Protein AF-A0A550C2T1-F1 (afdb_monomer_lite)

Organism: NCBI:txid97359

pLDDT: mean 77.75, std 22.66, range [28.67, 98.25]

Sequence (201 aa):
MYPYAYYTQYAPAPRPSAEGSSSTSLSTNTQVSSQAFNPGYAIAGGTVYYVYEAPDKHADLEAELNVLEQFLWYWNANDPDISRPTRYPSETAAPPRDDRLITHILCHVSTDPRYASQPAHITIDVCTEQGWNANPQWSGASVHVYPKQGKPHMGFASYQIGRDYKREYRSNVFKASLAAARLRYFGKLANGRLVDCPRII

Foldseek 3Di:
DDDDDDDDDDDDDDDDDDDDPDDPPPPPPPPPPQDCLDAWEAEVLAIEAELHHQDPDQLQNLLQRQQVNVVLVCLQVQHWAPDVVIDTLCQFQRHDDFHYKYWHDGFAQDPPPVRNPPATWTWIFTAHPPQCPDVQRWGGWIKTWAAVNSGSNNHGDGMDTPGRHIDGDPDPSSVSSSVSNVVHHAFYCDPSHTDGDPPPD

Radius of gyration: 20.9 Å; chains: 1; bounding box: 72×44×36 Å

Structure (mmCIF, N/CA/C/O backbone):
data_AF-A0A550C2T1-F1
#
_entry.id   AF-A0A550C2T1-F1
#
loop_
_atom_site.group_PDB
_atom_site.id
_atom_site.type_symbol
_atom_site.label_atom_id
_atom_site.label_alt_id
_atom_site.label_comp_id
_atom_site.label_asym_id
_atom_site.label_entity_id
_atom_site.label_seq_id
_atom_site.pdbx_PDB_ins_code
_atom_site.Cartn_x
_atom_site.Cartn_y
_atom_site.Cartn_z
_atom_site.occupancy
_atom_site.B_iso_or_equiv
_atom_site.auth_seq_id
_atom_site.auth_comp_id
_atom_site.auth_asym_id
_atom_site.auth_atom_id
_atom_site.pdbx_PDB_model_num
ATOM 1 N N . MET A 1 1 ? 45.652 -21.385 -4.867 1.00 35.06 1 MET A N 1
ATOM 2 C CA . MET A 1 1 ? 46.746 -20.534 -4.356 1.00 35.06 1 MET A CA 1
ATOM 3 C C . MET A 1 1 ? 47.007 -19.489 -5.433 1.00 35.06 1 MET A C 1
ATOM 5 O O . MET A 1 1 ? 47.564 -19.839 -6.461 1.00 35.06 1 MET A O 1
ATOM 9 N N . TYR A 1 2 ? 46.472 -18.277 -5.277 1.00 29.45 2 TYR A N 1
ATOM 10 C CA . TYR A 1 2 ? 46.612 -17.183 -6.248 1.00 29.45 2 TYR A CA 1
ATOM 11 C C . TYR A 1 2 ? 47.158 -15.944 -5.524 1.00 29.45 2 TYR A C 1
ATOM 13 O O . TYR A 1 2 ? 46.783 -15.729 -4.369 1.00 29.45 2 TYR A O 1
ATOM 21 N N . PRO A 1 3 ? 48.082 -15.189 -6.143 1.00 38.53 3 PRO A N 1
ATOM 22 C CA . PRO A 1 3 ? 48.910 -14.222 -5.440 1.00 38.53 3 PRO A CA 1
ATOM 23 C C . PRO A 1 3 ? 48.198 -12.885 -5.217 1.00 38.53 3 PRO A C 1
ATOM 25 O O . PRO A 1 3 ? 47.469 -12.385 -6.072 1.00 38.53 3 PRO A O 1
ATOM 28 N N . TYR A 1 4 ? 48.473 -12.309 -4.049 1.00 29.08 4 TYR A N 1
ATOM 29 C CA . TYR A 1 4 ? 48.196 -10.925 -3.683 1.00 29.08 4 TYR A CA 1
ATOM 30 C C . TYR A 1 4 ? 49.080 -9.968 -4.491 1.00 29.08 4 TYR A C 1
ATOM 32 O O . TYR A 1 4 ? 50.289 -10.178 -4.586 1.00 29.08 4 TYR A O 1
ATOM 40 N N . ALA A 1 5 ? 48.498 -8.871 -4.977 1.00 32.44 5 ALA A N 1
ATOM 41 C CA . ALA A 1 5 ? 49.234 -7.683 -5.389 1.00 32.44 5 ALA A CA 1
ATOM 42 C C . ALA A 1 5 ? 48.801 -6.498 -4.515 1.00 32.44 5 ALA A C 1
ATOM 44 O O . ALA A 1 5 ? 47.630 -6.124 -4.468 1.00 32.44 5 ALA A O 1
ATOM 45 N N . TYR A 1 6 ? 49.782 -5.961 -3.794 1.00 28.67 6 TYR A N 1
ATOM 46 C CA . TYR A 1 6 ? 49.743 -4.724 -3.024 1.00 28.67 6 TYR A CA 1
ATOM 47 C C . TYR A 1 6 ? 49.750 -3.505 -3.954 1.00 28.67 6 TYR A C 1
ATOM 49 O O . TYR A 1 6 ? 50.500 -3.496 -4.925 1.00 28.67 6 TYR A O 1
ATOM 57 N N . TYR A 1 7 ? 49.042 -2.440 -3.570 1.00 29.97 7 TYR A N 1
ATOM 58 C CA . TYR A 1 7 ? 49.503 -1.069 -3.799 1.00 29.97 7 TYR A CA 1
ATOM 59 C C . TYR A 1 7 ? 49.263 -0.201 -2.552 1.00 29.97 7 TYR A C 1
ATOM 61 O O . TYR A 1 7 ? 48.250 -0.294 -1.863 1.00 29.97 7 TYR A O 1
ATOM 69 N N . THR A 1 8 ? 50.303 0.575 -2.276 1.00 32.41 8 THR A N 1
ATOM 70 C CA . THR A 1 8 ? 50.668 1.470 -1.167 1.00 32.41 8 THR A CA 1
ATOM 71 C C . THR A 1 8 ? 49.670 2.602 -0.891 1.00 32.41 8 THR A C 1
ATOM 73 O O . THR A 1 8 ? 49.153 3.218 -1.814 1.00 32.41 8 THR A O 1
ATOM 76 N N . GLN A 1 9 ? 49.280 2.816 0.373 1.00 30.64 9 GLN A N 1
ATOM 77 C CA . GLN A 1 9 ? 49.821 3.820 1.317 1.00 30.64 9 GLN A CA 1
ATOM 78 C C . GLN A 1 9 ? 49.870 5.264 0.783 1.00 30.64 9 GLN A C 1
ATOM 80 O O . GLN A 1 9 ? 50.840 5.669 0.152 1.00 30.64 9 GLN A O 1
ATOM 85 N N . TYR A 1 10 ? 48.865 6.061 1.164 1.00 30.09 10 TYR A N 1
ATOM 86 C CA . TYR A 1 10 ? 48.987 7.513 1.309 1.00 30.09 10 TYR A CA 1
ATOM 87 C C . TYR A 1 10 ? 48.852 7.875 2.794 1.00 30.09 10 TYR A C 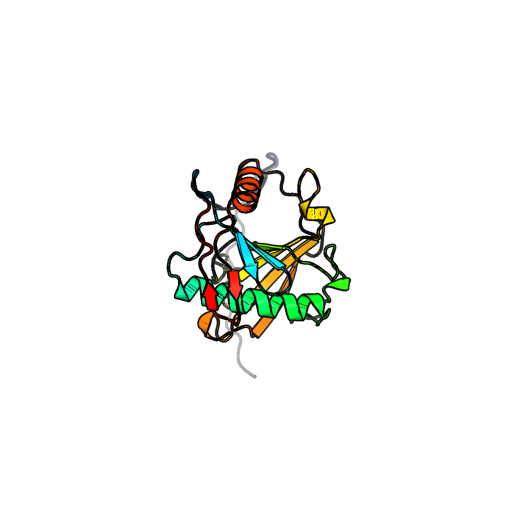1
ATOM 89 O O . TYR A 1 10 ? 47.937 7.419 3.480 1.00 30.09 10 TYR A O 1
ATOM 97 N N . ALA A 1 11 ? 49.822 8.648 3.281 1.00 35.47 11 ALA A N 1
ATOM 98 C CA . ALA A 1 11 ? 49.942 9.129 4.653 1.00 35.47 11 ALA A CA 1
ATOM 99 C C . ALA A 1 11 ? 48.823 10.132 5.030 1.00 35.47 11 ALA A C 1
ATOM 101 O O . ALA A 1 11 ? 48.280 10.800 4.147 1.00 35.47 11 ALA A O 1
ATOM 102 N N . PRO A 1 12 ? 48.482 10.267 6.328 1.00 33.75 12 PRO A N 1
ATOM 103 C CA . PRO A 1 12 ? 47.375 11.104 6.783 1.00 33.75 12 PRO A CA 1
ATOM 104 C C . PRO A 1 12 ? 47.751 12.593 6.855 1.00 33.75 12 PRO A C 1
ATOM 106 O O . PRO A 1 12 ? 48.787 12.963 7.404 1.00 33.75 12 PRO A O 1
ATOM 109 N N . ALA A 1 13 ? 46.865 13.450 6.347 1.00 36.97 13 ALA A N 1
ATOM 110 C CA . ALA A 1 13 ? 46.892 14.899 6.555 1.00 36.97 13 ALA A CA 1
ATOM 111 C C . ALA A 1 13 ? 46.260 15.272 7.925 1.00 36.97 13 ALA A C 1
ATOM 113 O O . ALA A 1 13 ? 45.499 14.477 8.485 1.00 36.97 13 ALA A O 1
ATOM 114 N N . PRO A 1 14 ? 46.595 16.441 8.507 1.00 37.25 14 PRO A N 1
ATOM 115 C CA . PRO A 1 14 ? 46.464 16.706 9.941 1.00 37.25 14 PRO A CA 1
ATOM 116 C C . PRO A 1 14 ? 45.026 16.992 10.403 1.00 37.25 14 PRO A C 1
ATOM 118 O O . PRO A 1 14 ? 44.209 17.543 9.668 1.00 37.25 14 PRO A O 1
ATOM 121 N N . ARG A 1 15 ? 44.750 16.652 11.672 1.00 36.03 15 ARG A N 1
ATOM 122 C CA . ARG A 1 15 ? 43.512 16.983 12.399 1.00 36.03 15 ARG A CA 1
ATOM 123 C C . ARG A 1 15 ? 43.313 18.501 12.509 1.00 36.03 15 A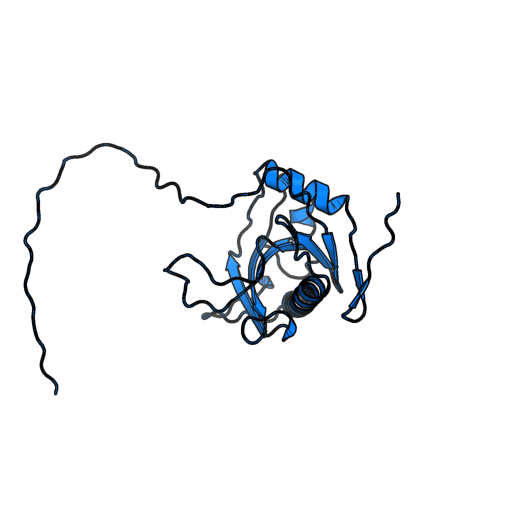RG A C 1
ATOM 125 O O . ARG A 1 15 ? 44.198 19.165 13.049 1.00 36.03 15 ARG A O 1
ATOM 132 N N . PRO A 1 16 ? 42.121 19.022 12.185 1.00 33.56 16 PRO A N 1
ATOM 133 C CA . PRO A 1 16 ? 41.602 20.229 12.799 1.00 33.56 16 PRO A CA 1
ATOM 134 C C . PRO A 1 16 ? 40.840 19.897 14.091 1.00 33.56 16 PRO A C 1
ATOM 136 O O . PRO A 1 16 ? 40.135 18.891 14.198 1.00 33.56 16 PRO A O 1
ATOM 139 N N . SER A 1 17 ? 41.039 20.763 15.076 1.00 35.50 17 SER A N 1
ATOM 140 C CA . SER A 1 17 ? 40.398 20.799 16.387 1.00 35.50 17 SER A CA 1
ATOM 141 C C . SER A 1 17 ? 38.892 21.081 16.304 1.00 35.50 17 SER A C 1
ATOM 143 O O . SER A 1 17 ? 38.380 21.527 15.282 1.00 35.50 17 SER A O 1
ATOM 145 N N . ALA A 1 18 ? 38.214 20.792 17.413 1.00 40.88 18 ALA A N 1
ATOM 146 C CA . ALA A 1 18 ? 36.776 20.849 17.634 1.00 40.88 18 ALA A CA 1
ATOM 147 C C . ALA A 1 18 ? 36.083 22.172 17.263 1.00 40.88 18 ALA A C 1
ATOM 149 O O . ALA A 1 18 ? 36.652 23.243 17.437 1.00 40.88 18 ALA A O 1
ATOM 150 N N . GLU A 1 19 ? 34.816 22.024 16.860 1.00 34.16 19 GLU A N 1
ATOM 151 C CA . GLU A 1 19 ? 33.616 22.805 17.218 1.00 34.16 19 GLU A CA 1
ATOM 152 C C . GLU A 1 19 ? 32.712 23.021 15.998 1.00 34.16 19 GLU A C 1
ATOM 154 O O . GLU A 1 19 ? 33.134 23.504 14.952 1.00 34.16 19 GLU A O 1
ATOM 159 N N . GLY A 1 20 ? 31.444 22.632 16.140 1.00 30.14 20 GLY A N 1
ATOM 160 C CA . GLY A 1 20 ? 30.413 22.848 15.129 1.00 30.14 20 GLY A CA 1
ATOM 161 C C . GLY A 1 20 ? 29.540 21.619 14.926 1.00 30.14 20 GLY A C 1
ATOM 162 O O . GLY A 1 20 ? 29.805 20.791 14.059 1.00 30.14 20 GLY A O 1
ATOM 163 N N . SER A 1 21 ? 28.479 21.514 15.724 1.00 43.56 21 SER A N 1
ATOM 164 C CA . SER A 1 21 ? 27.351 20.613 15.496 1.00 43.56 21 SER A CA 1
ATOM 165 C C . SER A 1 21 ? 26.815 20.780 14.068 1.00 43.56 21 SER A C 1
ATOM 167 O O . SER A 1 21 ? 26.044 21.700 13.799 1.00 43.56 21 SER A O 1
ATOM 169 N N . SER A 1 22 ? 27.203 19.896 13.146 1.00 32.22 22 SER A N 1
ATOM 170 C CA . SER A 1 22 ? 26.577 19.805 11.829 1.00 32.22 22 SER A CA 1
ATOM 171 C C . SER A 1 22 ? 25.454 18.774 11.896 1.00 32.22 22 SER A C 1
ATOM 173 O O . SER A 1 22 ? 25.646 17.559 11.902 1.00 32.22 22 SER A O 1
ATOM 175 N N . SER A 1 23 ? 24.233 19.288 12.004 1.00 32.75 23 SER A N 1
ATOM 176 C CA . SER A 1 23 ? 23.035 18.517 11.714 1.00 32.75 23 SER A CA 1
ATOM 177 C C . SER A 1 23 ? 23.124 18.068 10.258 1.00 32.75 23 SER A C 1
ATOM 179 O O . SER A 1 23 ? 23.025 18.863 9.327 1.00 32.75 23 SER A O 1
ATOM 181 N N . THR A 1 24 ? 23.372 16.777 10.052 1.00 28.91 24 THR A N 1
ATOM 182 C CA . THR A 1 24 ? 23.298 16.155 8.733 1.00 28.91 24 THR A CA 1
ATOM 183 C C . THR A 1 24 ? 21.819 16.081 8.367 1.00 28.91 24 THR A C 1
ATOM 185 O O . THR A 1 24 ? 21.120 15.114 8.670 1.00 28.91 24 THR A O 1
ATOM 188 N N . SER A 1 25 ? 21.301 17.160 7.787 1.00 29.78 25 SER A N 1
ATOM 189 C CA . SER A 1 25 ? 19.997 17.171 7.147 1.00 29.78 25 SER A CA 1
ATOM 190 C C . SER A 1 25 ? 20.058 16.204 5.968 1.00 29.78 25 SER A C 1
ATOM 192 O O . SER A 1 25 ? 20.635 16.492 4.922 1.00 29.78 25 SER A O 1
ATOM 194 N N . LEU A 1 26 ? 19.474 15.016 6.151 1.00 33.31 26 LEU A N 1
ATOM 195 C CA . LEU A 1 26 ? 19.067 14.171 5.036 1.00 33.31 26 LEU A CA 1
ATOM 196 C C . LEU A 1 26 ? 18.161 15.022 4.144 1.00 33.31 26 LEU A C 1
ATOM 198 O O . LEU A 1 26 ? 17.020 15.320 4.508 1.00 33.31 26 LEU A O 1
ATOM 202 N N . SER A 1 27 ? 18.690 15.426 2.992 1.00 29.94 27 SER A N 1
ATOM 203 C CA . SER A 1 27 ? 17.938 16.037 1.909 1.00 29.94 27 SER A CA 1
ATOM 204 C C . SER A 1 27 ? 16.939 15.010 1.381 1.00 29.94 27 SER A C 1
ATOM 206 O O . SER A 1 27 ? 17.183 14.246 0.451 1.00 29.94 27 SER A O 1
ATOM 208 N N . THR A 1 28 ? 15.774 14.974 2.020 1.00 36.78 28 THR A N 1
ATOM 209 C CA . THR A 1 28 ? 14.567 14.409 1.432 1.00 36.78 28 THR A CA 1
ATOM 210 C C . THR A 1 28 ? 14.204 15.324 0.277 1.00 36.78 28 THR A C 1
ATOM 212 O O . THR A 1 28 ? 13.548 16.347 0.446 1.00 36.78 28 THR A O 1
ATOM 215 N N . ASN A 1 29 ? 14.695 14.983 -0.913 1.00 35.50 29 ASN A N 1
ATOM 216 C CA . ASN A 1 29 ? 14.301 15.624 -2.159 1.00 35.50 29 ASN A CA 1
ATOM 217 C C . ASN A 1 29 ? 12.883 15.152 -2.524 1.00 35.50 29 ASN A C 1
ATOM 219 O O . ASN A 1 29 ? 12.641 14.540 -3.556 1.00 35.50 29 ASN A O 1
ATOM 223 N N . THR A 1 30 ? 11.933 15.390 -1.622 1.00 44.53 30 THR A N 1
ATOM 224 C CA . THR A 1 30 ? 10.515 15.350 -1.928 1.00 44.53 30 THR A CA 1
ATOM 225 C C . THR A 1 30 ? 10.187 16.741 -2.450 1.00 44.53 30 THR A C 1
ATOM 227 O O . THR A 1 30 ? 9.746 17.613 -1.702 1.00 44.53 30 THR A O 1
ATOM 230 N N . GLN A 1 31 ? 10.448 16.979 -3.738 1.00 35.16 31 GLN A N 1
ATOM 231 C CA . GLN A 1 31 ? 9.749 18.047 -4.446 1.00 35.16 31 GLN A CA 1
ATOM 232 C C . GLN A 1 31 ? 8.269 17.651 -4.498 1.00 35.16 31 GLN A C 1
ATOM 234 O O . GLN A 1 31 ? 7.792 17.0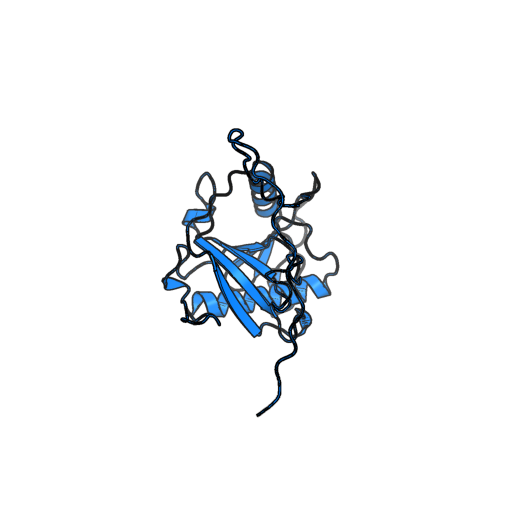95 -5.480 1.00 35.16 31 GLN A O 1
ATOM 239 N N . VAL A 1 32 ? 7.542 17.891 -3.405 1.00 44.25 32 VAL A N 1
ATOM 240 C CA . VAL A 1 32 ? 6.088 17.979 -3.471 1.00 44.25 32 VAL A CA 1
ATOM 241 C C . VAL A 1 32 ? 5.819 19.300 -4.176 1.00 44.25 32 VAL A C 1
ATOM 243 O O . VAL A 1 32 ? 5.953 20.366 -3.571 1.00 44.25 32 VAL A O 1
ATOM 246 N N . SER A 1 33 ? 5.551 19.239 -5.481 1.00 40.06 33 SER A N 1
ATOM 247 C CA . SER A 1 33 ? 5.074 20.398 -6.228 1.00 40.06 33 SER A CA 1
ATOM 248 C C . SER A 1 33 ? 3.845 20.945 -5.495 1.00 40.06 33 SER A C 1
ATOM 250 O O . SER A 1 33 ? 2.990 20.204 -5.004 1.00 40.06 33 SER A O 1
ATOM 252 N N . SER A 1 34 ? 3.792 22.260 -5.330 1.00 39.38 34 SER A N 1
ATOM 253 C CA . SER A 1 34 ? 2.897 22.971 -4.417 1.00 39.38 34 SER A CA 1
ATOM 254 C C . SER A 1 34 ? 1.404 22.936 -4.792 1.00 39.38 34 SER A C 1
ATOM 256 O O . SER A 1 34 ? 0.655 23.787 -4.320 1.00 39.38 34 SER A O 1
ATOM 258 N N . GLN A 1 35 ? 0.939 21.977 -5.604 1.00 41.50 35 GLN A N 1
ATOM 259 C CA . GLN A 1 35 ? -0.445 21.921 -6.095 1.00 41.50 35 GLN A CA 1
ATOM 260 C C . GLN A 1 35 ? -0.983 20.528 -6.486 1.00 41.50 35 GLN A C 1
ATOM 262 O O . GLN A 1 35 ? -2.076 20.448 -7.049 1.00 41.50 35 GLN A O 1
ATOM 267 N N . ALA A 1 36 ? -0.301 19.423 -6.173 1.00 44.81 36 ALA A N 1
ATOM 268 C CA . ALA A 1 36 ? -0.810 18.093 -6.521 1.00 44.81 36 ALA A CA 1
ATOM 269 C C . ALA A 1 36 ? -1.884 17.618 -5.511 1.00 44.81 36 ALA A C 1
ATOM 271 O O . ALA A 1 36 ? -1.607 16.963 -4.505 1.00 44.81 36 ALA A O 1
ATOM 272 N N . PHE A 1 37 ? -3.137 18.018 -5.744 1.00 53.78 37 PHE A N 1
ATOM 273 C CA . PHE A 1 37 ? -4.318 17.531 -5.022 1.00 53.78 37 PHE A CA 1
ATOM 274 C C . PHE A 1 37 ? -4.714 16.146 -5.542 1.00 53.78 37 PHE A C 1
ATOM 276 O O . PHE A 1 37 ? -5.557 16.027 -6.438 1.00 53.78 37 PHE A O 1
ATOM 283 N N . ASN A 1 38 ? -4.089 15.110 -4.997 1.00 60.94 38 ASN A N 1
ATOM 284 C CA . ASN A 1 38 ? -4.114 13.786 -5.602 1.00 60.94 38 ASN A CA 1
ATOM 285 C C . ASN A 1 38 ? -5.331 12.933 -5.184 1.00 60.94 38 ASN A C 1
ATOM 287 O O . ASN A 1 38 ? -5.863 13.102 -4.083 1.00 60.94 38 ASN A O 1
ATOM 291 N N . PRO A 1 39 ? -5.821 12.073 -6.093 1.00 71.75 39 PRO A N 1
ATOM 292 C CA . PRO A 1 39 ? -7.031 11.265 -5.922 1.00 71.75 39 PRO A CA 1
ATOM 293 C C . PRO A 1 39 ? -6.898 10.143 -4.878 1.00 71.75 39 PRO A C 1
ATOM 295 O O . PRO A 1 39 ? -5.799 9.671 -4.580 1.00 71.75 39 PRO A O 1
ATOM 298 N N . GLY A 1 40 ? -8.042 9.676 -4.366 1.00 78.94 40 GLY A N 1
ATOM 299 C CA . GLY A 1 40 ? -8.168 8.371 -3.712 1.00 78.94 40 GLY A CA 1
ATOM 300 C C . GLY A 1 40 ? -8.975 7.398 -4.579 1.00 78.94 40 GLY A C 1
ATOM 301 O O . GLY A 1 40 ? -9.958 7.823 -5.1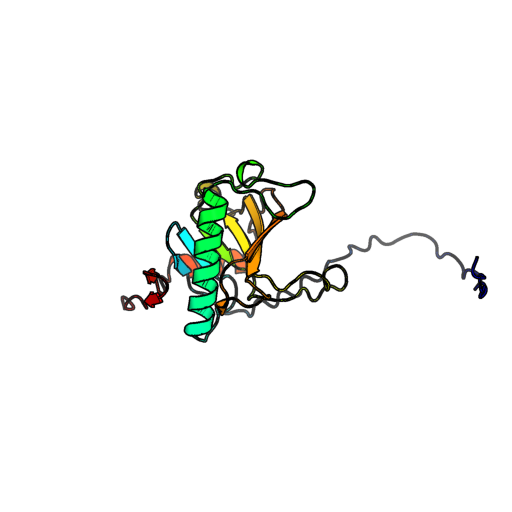85 1.00 78.94 40 GLY A O 1
ATOM 302 N N . TYR A 1 41 ? -8.581 6.119 -4.604 1.00 85.62 41 TYR A N 1
ATOM 303 C CA . TYR A 1 41 ? -9.213 5.048 -5.391 1.00 85.62 41 TYR A CA 1
ATOM 304 C C . TYR A 1 41 ? -9.672 3.894 -4.501 1.00 85.62 41 TYR A C 1
ATOM 306 O O . TYR A 1 41 ? -8.915 3.411 -3.654 1.00 85.62 41 TYR A O 1
ATOM 314 N N . ALA A 1 42 ? -10.893 3.407 -4.720 1.00 87.44 42 ALA A N 1
ATOM 315 C CA . ALA A 1 42 ? -11.388 2.213 -4.038 1.00 87.44 42 ALA A CA 1
ATOM 316 C C . ALA A 1 42 ? -10.859 0.934 -4.711 1.00 87.44 42 ALA A C 1
ATOM 318 O O . ALA A 1 42 ? -10.947 0.797 -5.931 1.00 87.44 42 ALA A O 1
ATOM 319 N N . ILE A 1 43 ? -10.378 -0.015 -3.910 1.00 90.00 43 ILE A N 1
ATOM 320 C CA . ILE A 1 43 ? -9.966 -1.370 -4.315 1.00 90.00 43 ILE A CA 1
ATOM 321 C C . ILE A 1 43 ? -10.734 -2.403 -3.480 1.00 90.00 43 ILE A C 1
ATOM 323 O O . ILE A 1 43 ? -11.375 -2.057 -2.482 1.00 90.00 43 ILE A O 1
ATOM 327 N N . ALA A 1 44 ? -10.704 -3.683 -3.847 1.00 87.56 44 ALA A N 1
ATOM 328 C CA . ALA A 1 44 ? -11.263 -4.713 -2.981 1.00 87.56 44 ALA A CA 1
ATOM 329 C C . ALA A 1 44 ? -10.519 -4.737 -1.633 1.00 87.56 44 ALA A C 1
ATOM 331 O O . ALA A 1 44 ? -9.298 -4.841 -1.568 1.00 87.56 44 ALA A O 1
ATOM 332 N N . GLY A 1 45 ? -11.276 -4.625 -0.540 1.00 84.94 45 GLY A N 1
ATOM 333 C CA . GLY A 1 45 ? -10.736 -4.654 0.820 1.00 84.94 45 GLY A CA 1
ATOM 334 C C . GLY A 1 45 ? -10.167 -3.330 1.338 1.00 84.94 45 GLY A C 1
ATOM 335 O O . GLY A 1 45 ? -9.806 -3.288 2.510 1.00 84.94 45 GLY A O 1
ATOM 336 N N . GLY A 1 46 ? -10.120 -2.254 0.539 1.00 89.50 46 GLY A N 1
ATOM 337 C CA . GLY A 1 46 ? -9.591 -0.977 1.023 1.00 89.50 46 GLY A CA 1
ATOM 338 C C . GLY A 1 46 ? -9.634 0.198 0.047 1.00 89.50 46 GLY A C 1
ATOM 339 O O . GLY A 1 46 ? -10.348 0.207 -0.952 1.00 89.50 46 GLY A O 1
ATOM 340 N N . THR A 1 47 ? -8.869 1.234 0.374 1.00 90.38 47 THR A N 1
ATOM 341 C CA . THR A 1 47 ? -8.725 2.476 -0.391 1.00 90.38 47 THR A CA 1
ATOM 342 C C . THR A 1 47 ? -7.251 2.854 -0.502 1.00 90.38 47 THR A C 1
ATOM 344 O O . THR A 1 47 ? -6.512 2.810 0.485 1.00 90.38 47 THR A O 1
ATOM 347 N N . VAL A 1 48 ? -6.836 3.258 -1.701 1.00 90.88 48 VAL A N 1
ATOM 348 C CA . VAL A 1 48 ? -5.491 3.752 -2.007 1.00 90.88 48 VAL A CA 1
ATOM 349 C C . VAL A 1 48 ? -5.525 5.272 -2.109 1.00 90.88 48 VAL A C 1
ATOM 351 O O . VAL A 1 48 ? -6.318 5.827 -2.867 1.00 90.88 48 VAL A O 1
ATOM 354 N N . TYR A 1 49 ? -4.653 5.945 -1.366 1.00 88.81 49 TYR A N 1
ATOM 355 C CA . TYR A 1 49 ? -4.509 7.395 -1.351 1.00 88.81 49 TYR A CA 1
ATOM 356 C C . TYR A 1 49 ? -3.163 7.793 -1.938 1.00 88.81 49 TYR A C 1
ATOM 358 O O . TYR A 1 49 ? -2.109 7.403 -1.432 1.00 88.81 49 TYR A O 1
ATOM 366 N N . TYR A 1 50 ? -3.201 8.636 -2.960 1.00 86.00 50 TYR A N 1
ATOM 367 C CA . TYR A 1 50 ? -2.004 9.184 -3.570 1.00 86.00 50 TYR A CA 1
ATOM 368 C C . TYR A 1 50 ? -1.642 10.492 -2.869 1.00 86.00 50 TYR A C 1
ATOM 370 O O . TYR A 1 50 ? -2.462 11.397 -2.760 1.00 86.00 50 TYR A O 1
ATOM 378 N N . VAL A 1 51 ? -0.415 10.605 -2.360 1.00 81.06 51 VAL A N 1
ATOM 379 C CA . VAL A 1 51 ? 0.132 11.882 -1.847 1.00 81.06 51 VAL A CA 1
ATOM 380 C C . VAL A 1 51 ? 1.142 12.509 -2.816 1.00 81.06 51 VAL A C 1
ATOM 382 O O . VAL A 1 51 ? 1.742 13.535 -2.506 1.00 81.06 51 VAL A O 1
ATOM 385 N N . TYR A 1 52 ? 1.254 11.930 -4.014 1.00 75.12 52 TYR A N 1
ATOM 386 C CA . TYR A 1 52 ? 1.986 12.397 -5.196 1.00 75.12 52 TYR A CA 1
ATOM 387 C C . TYR A 1 52 ? 1.087 12.263 -6.442 1.00 75.12 52 TYR A C 1
ATOM 389 O O . TYR A 1 52 ? 0.033 11.632 -6.356 1.00 75.12 52 TYR A O 1
ATOM 397 N N . GLU A 1 53 ? 1.473 12.862 -7.572 1.00 73.94 53 GLU A N 1
ATOM 398 C CA . GLU A 1 53 ? 0.712 12.775 -8.832 1.00 73.94 53 GLU A CA 1
ATOM 399 C C . GLU A 1 53 ? 0.539 11.313 -9.273 1.00 73.94 53 GLU A C 1
ATOM 401 O O . GLU A 1 53 ? 1.500 10.656 -9.670 1.00 73.94 53 GLU A O 1
ATOM 406 N N . ALA A 1 54 ? -0.687 10.794 -9.158 1.00 75.56 54 ALA A N 1
ATOM 407 C CA . ALA A 1 54 ? -1.027 9.428 -9.555 1.00 75.56 54 ALA A CA 1
ATOM 408 C C . ALA A 1 54 ? -0.713 9.187 -11.049 1.00 75.56 54 ALA A C 1
ATOM 410 O O . ALA A 1 54 ? -0.699 10.150 -11.815 1.00 75.56 54 ALA A O 1
ATOM 411 N N . PRO A 1 55 ? -0.500 7.930 -11.494 1.00 79.38 55 PRO A N 1
ATOM 412 C CA . PRO A 1 55 ? -0.257 7.654 -12.908 1.00 79.38 55 PRO A CA 1
ATOM 413 C C . PRO A 1 55 ? -1.351 8.250 -13.815 1.00 79.38 55 PRO A C 1
ATOM 415 O O . PRO A 1 55 ? -2.520 7.884 -13.705 1.00 79.38 55 PRO A O 1
ATOM 418 N N . ASP A 1 56 ? -0.966 9.128 -14.746 1.00 77.38 56 ASP A N 1
ATOM 419 C CA . ASP A 1 56 ? -1.909 9.804 -15.657 1.00 77.38 56 ASP A CA 1
ATOM 420 C C . ASP A 1 56 ? -2.550 8.849 -16.673 1.00 77.38 56 ASP A C 1
ATOM 422 O O . ASP A 1 56 ? -3.657 9.068 -17.170 1.00 77.38 56 ASP A O 1
ATOM 426 N N . LYS A 1 57 ? -1.832 7.781 -17.035 1.00 84.00 57 LYS A N 1
ATOM 427 C CA . LYS A 1 57 ? -2.324 6.781 -17.981 1.00 84.00 57 LYS A CA 1
ATOM 428 C C . LYS A 1 57 ? -3.209 5.786 -17.246 1.00 84.00 57 LYS A C 1
ATOM 430 O O . LYS A 1 57 ? -2.727 5.021 -16.416 1.00 84.00 57 LYS A O 1
ATOM 435 N N . HIS A 1 58 ? -4.475 5.717 -17.652 1.00 84.50 58 HIS A N 1
ATOM 436 C CA . HIS A 1 58 ? -5.480 4.809 -17.087 1.00 84.50 58 HIS A CA 1
ATOM 437 C C . HIS A 1 58 ? -4.991 3.355 -16.955 1.00 84.50 58 HIS A C 1
ATOM 439 O O . HIS A 1 58 ? -5.214 2.720 -15.931 1.00 84.50 58 HIS A O 1
ATOM 445 N N . ALA A 1 59 ? -4.278 2.833 -17.960 1.00 86.88 59 ALA A N 1
ATOM 446 C CA . ALA A 1 59 ? -3.738 1.471 -17.927 1.00 86.88 59 ALA A CA 1
ATOM 447 C C . ALA A 1 59 ? -2.628 1.276 -16.876 1.00 86.88 59 ALA A C 1
ATOM 449 O O . ALA A 1 59 ? -2.560 0.220 -16.251 1.00 86.88 59 ALA A O 1
ATOM 450 N N . ASP A 1 60 ? -1.775 2.282 -16.666 1.00 88.81 60 ASP A N 1
ATOM 451 C CA . ASP A 1 60 ? -0.696 2.211 -15.675 1.00 88.81 60 ASP A CA 1
ATOM 452 C C . ASP A 1 60 ? -1.271 2.288 -14.254 1.00 88.81 60 ASP A C 1
ATOM 454 O O . ASP A 1 60 ? -0.866 1.525 -13.377 1.00 88.81 60 ASP A O 1
ATOM 458 N N . LEU A 1 61 ? -2.276 3.146 -14.052 1.00 89.31 61 LEU A N 1
ATOM 459 C CA . LEU A 1 61 ? -3.019 3.251 -12.799 1.00 89.31 61 LEU A CA 1
ATOM 460 C C . LEU A 1 61 ? -3.797 1.969 -12.476 1.00 89.31 61 LEU A C 1
ATOM 462 O O . LEU A 1 61 ? -3.694 1.457 -11.366 1.00 89.31 61 LEU A O 1
ATOM 466 N N . GLU A 1 62 ? -4.538 1.413 -13.436 1.00 91.50 62 GLU A N 1
ATOM 467 C CA . GLU A 1 62 ? -5.248 0.138 -13.265 1.00 91.50 62 GLU A CA 1
ATOM 468 C C . GLU A 1 62 ? -4.283 -0.991 -12.878 1.00 91.50 62 GLU A C 1
ATOM 470 O O . GLU A 1 62 ? -4.563 -1.776 -11.969 1.00 91.50 62 GLU A O 1
ATOM 475 N N . ALA A 1 63 ? -3.124 -1.064 -13.534 1.00 93.44 63 ALA A N 1
ATOM 476 C CA . ALA A 1 63 ? -2.101 -2.050 -13.220 1.00 93.44 63 ALA A CA 1
ATOM 477 C C . ALA A 1 63 ? -1.536 -1.876 -11.799 1.00 93.44 63 ALA A C 1
ATOM 479 O O . ALA A 1 63 ? -1.365 -2.861 -11.082 1.00 93.44 63 ALA A O 1
ATOM 480 N N . GLU A 1 64 ? -1.272 -0.640 -11.371 1.00 94.00 64 GLU A N 1
ATOM 481 C CA . GLU A 1 64 ? -0.808 -0.349 -10.013 1.00 94.00 64 GLU A CA 1
ATOM 482 C C . GLU A 1 64 ? -1.861 -0.709 -8.955 1.00 94.00 64 GLU A C 1
ATOM 484 O O . GLU A 1 64 ? -1.551 -1.413 -7.991 1.00 94.00 64 GLU A O 1
ATOM 489 N N . LEU A 1 65 ? -3.121 -0.317 -9.160 1.00 94.12 65 LEU A N 1
ATOM 490 C CA . LEU A 1 65 ? -4.218 -0.632 -8.244 1.00 94.12 65 LEU A CA 1
ATOM 491 C C . LEU A 1 65 ? -4.438 -2.146 -8.113 1.00 94.12 65 LEU A C 1
ATOM 493 O O . LEU A 1 65 ? -4.649 -2.628 -7.003 1.00 94.12 65 LEU A O 1
ATOM 497 N N . ASN A 1 66 ? -4.313 -2.913 -9.201 1.00 95.56 66 ASN A N 1
ATOM 498 C CA . ASN A 1 66 ? -4.374 -4.381 -9.165 1.00 95.56 66 ASN A CA 1
ATOM 499 C C . ASN A 1 66 ? -3.243 -5.011 -8.327 1.00 95.56 66 ASN A C 1
ATOM 501 O O . ASN A 1 66 ? -3.443 -6.047 -7.687 1.00 95.56 66 ASN A O 1
ATOM 505 N N . VAL A 1 67 ? -2.044 -4.417 -8.334 1.00 97.12 67 VAL A N 1
ATOM 506 C CA . VAL A 1 67 ? -0.924 -4.859 -7.484 1.00 97.12 67 VAL A CA 1
ATOM 507 C C . VAL A 1 67 ? -1.211 -4.552 -6.017 1.00 97.12 67 VAL A C 1
ATOM 509 O O . VAL A 1 67 ? -0.979 -5.406 -5.163 1.00 97.12 67 VAL A O 1
ATOM 512 N N . LEU A 1 68 ? -1.731 -3.358 -5.724 1.00 96.81 68 LEU A N 1
ATOM 513 C CA . LEU A 1 68 ? -2.050 -2.923 -4.363 1.00 96.81 68 LEU A CA 1
ATOM 514 C C . LEU A 1 68 ? -3.244 -3.682 -3.765 1.00 96.81 68 LEU A C 1
ATOM 516 O O . LEU A 1 68 ? -3.218 -4.004 -2.580 1.00 96.81 68 LEU A O 1
ATOM 520 N N . GLU A 1 69 ? -4.245 -4.032 -4.576 1.00 96.19 69 GLU A N 1
ATOM 521 C CA . GLU A 1 69 ? -5.357 -4.906 -4.184 1.00 96.19 69 GLU A CA 1
ATOM 522 C C . GLU A 1 69 ? -4.860 -6.295 -3.768 1.00 96.19 69 GLU A C 1
ATOM 524 O O . GLU A 1 69 ? -5.194 -6.782 -2.687 1.00 96.19 69 GLU A O 1
ATOM 529 N N . GLN A 1 70 ? -3.998 -6.911 -4.583 1.00 97.38 70 GLN A N 1
ATOM 530 C CA . GLN A 1 70 ? -3.388 -8.196 -4.240 1.00 97.38 70 GLN A CA 1
ATOM 531 C C . GLN A 1 70 ? -2.517 -8.088 -2.989 1.00 97.38 70 GLN A C 1
ATOM 533 O O . GLN A 1 70 ? -2.653 -8.912 -2.090 1.00 97.38 70 GLN A O 1
ATOM 538 N N . PHE A 1 71 ? -1.669 -7.061 -2.888 1.00 98.00 71 PHE A N 1
ATOM 539 C CA . PHE A 1 71 ? -0.889 -6.812 -1.676 1.00 98.00 71 PHE A CA 1
ATOM 540 C C . PHE A 1 71 ? -1.782 -6.759 -0.430 1.00 98.00 71 PHE A C 1
ATOM 542 O O . PHE A 1 71 ? -1.467 -7.411 0.562 1.00 98.00 71 PHE A O 1
ATOM 549 N N . LEU A 1 72 ? -2.901 -6.031 -0.480 1.00 97.00 72 LEU A N 1
ATOM 550 C CA . LEU A 1 72 ? -3.794 -5.884 0.665 1.00 97.00 72 LEU A CA 1
ATOM 551 C C . LEU A 1 72 ? -4.436 -7.216 1.074 1.00 97.00 72 LEU A C 1
ATOM 553 O O . LEU A 1 72 ? -4.639 -7.455 2.263 1.00 97.00 72 LEU A O 1
ATOM 557 N N . TRP A 1 73 ? -4.712 -8.102 0.112 1.00 96.81 73 TRP A N 1
ATOM 558 C CA . TRP A 1 73 ? -5.157 -9.467 0.392 1.00 96.81 73 TRP A CA 1
ATOM 559 C C . TRP A 1 73 ? -4.103 -10.260 1.179 1.00 96.81 73 TRP A C 1
ATOM 561 O O . TRP A 1 73 ? -4.433 -10.816 2.226 1.00 96.81 73 TRP A O 1
ATOM 571 N N . TYR A 1 74 ? -2.839 -10.239 0.739 1.00 97.94 74 TYR A N 1
ATOM 572 C CA . TYR A 1 74 ? -1.719 -10.888 1.438 1.00 97.94 74 TYR A CA 1
ATOM 573 C C . TYR A 1 74 ? -1.464 -10.280 2.827 1.00 97.94 74 TYR A C 1
ATOM 575 O O . TYR A 1 74 ? -1.339 -11.007 3.812 1.00 97.94 74 TYR A O 1
ATOM 583 N N . TRP A 1 75 ? -1.454 -8.946 2.929 1.00 98.06 75 TRP A N 1
ATOM 584 C CA . TRP A 1 75 ? -1.309 -8.235 4.201 1.00 98.06 75 TRP A CA 1
ATOM 585 C C . TRP A 1 75 ? -2.389 -8.665 5.191 1.00 98.06 75 TRP A C 1
ATOM 587 O O . TRP A 1 75 ? -2.087 -9.083 6.305 1.00 98.06 75 TRP A O 1
ATOM 597 N N . ASN A 1 76 ? -3.654 -8.634 4.762 1.00 97.38 76 ASN A N 1
ATOM 598 C CA . ASN A 1 76 ? -4.790 -8.957 5.617 1.00 97.38 76 ASN A CA 1
ATOM 599 C C . ASN A 1 76 ? -4.940 -10.455 5.925 1.00 97.38 76 ASN A C 1
ATOM 601 O O . ASN A 1 76 ? -5.645 -10.802 6.876 1.00 97.38 76 ASN A O 1
ATOM 605 N N . ALA A 1 77 ? -4.280 -11.330 5.162 1.00 97.69 77 ALA A N 1
ATOM 606 C CA . ALA A 1 77 ? -4.099 -12.743 5.493 1.00 97.69 77 ALA A CA 1
ATOM 607 C C . ALA A 1 77 ? -2.989 -12.974 6.538 1.00 97.69 77 ALA A C 1
ATOM 609 O O . ALA A 1 77 ? -2.854 -14.085 7.047 1.00 97.69 77 ALA A O 1
ATOM 610 N N . ASN A 1 78 ? -2.254 -11.918 6.906 1.00 98.12 78 ASN A N 1
ATOM 611 C CA . ASN A 1 78 ? -1.064 -11.968 7.748 1.00 98.12 78 ASN A CA 1
ATOM 612 C C . ASN A 1 78 ? 0.046 -12.850 7.155 1.00 98.12 78 ASN A C 1
ATOM 614 O O . ASN A 1 78 ? 0.745 -13.548 7.890 1.00 98.12 78 ASN A O 1
ATOM 618 N N . ASP A 1 79 ? 0.201 -12.834 5.831 1.00 98.25 79 ASP A N 1
ATOM 619 C CA . ASP A 1 79 ? 1.263 -13.588 5.171 1.00 98.25 79 ASP A CA 1
ATOM 620 C C . ASP A 1 79 ? 2.651 -13.016 5.541 1.00 98.25 79 ASP A C 1
ATOM 622 O O . ASP A 1 79 ? 2.788 -11.844 5.900 1.00 98.25 79 ASP A O 1
ATOM 626 N N . PRO A 1 80 ? 3.718 -13.828 5.516 1.00 97.88 80 PRO A N 1
ATOM 627 C CA . PRO A 1 80 ? 5.064 -13.340 5.791 1.00 97.88 80 PRO A CA 1
ATOM 628 C C . PRO A 1 80 ? 5.596 -12.439 4.671 1.00 97.88 80 PRO A C 1
ATOM 630 O O . PRO A 1 80 ? 5.355 -12.680 3.486 1.00 97.88 80 PRO A O 1
ATOM 633 N N . ASP A 1 81 ? 6.398 -11.439 5.037 1.00 97.56 81 ASP A N 1
ATOM 634 C CA . ASP A 1 81 ? 7.172 -10.661 4.070 1.00 97.56 81 ASP A CA 1
ATOM 635 C C . ASP A 1 81 ? 8.394 -11.446 3.536 1.00 97.56 81 ASP A C 1
ATOM 637 O O . ASP A 1 81 ? 8.729 -12.539 4.002 1.00 97.56 81 ASP A O 1
ATOM 641 N N . ILE A 1 82 ? 9.097 -10.895 2.539 1.00 96.44 82 ILE A N 1
ATOM 642 C CA . ILE A 1 82 ? 10.275 -11.558 1.937 1.00 96.44 82 ILE A CA 1
ATOM 643 C C . ILE A 1 82 ? 11.580 -11.367 2.717 1.00 96.44 82 ILE A C 1
ATOM 645 O O . ILE A 1 82 ? 12.640 -11.803 2.254 1.00 96.44 82 ILE A O 1
ATOM 649 N N . SER A 1 83 ? 11.549 -10.661 3.847 1.00 93.44 83 SER A N 1
ATOM 650 C CA . SER A 1 83 ? 12.765 -10.337 4.582 1.00 93.44 83 SER A CA 1
ATOM 651 C C . SER A 1 83 ? 13.346 -11.564 5.296 1.00 93.44 83 SER A C 1
ATOM 653 O O . SER A 1 83 ? 12.713 -12.614 5.442 1.00 93.44 83 SER A O 1
ATOM 655 N N . ARG A 1 84 ? 14.619 -11.456 5.693 1.00 90.00 84 ARG A N 1
ATOM 656 C CA . ARG A 1 84 ? 15.319 -12.455 6.510 1.00 90.00 84 ARG A CA 1
ATOM 657 C C . ARG A 1 84 ? 16.016 -11.734 7.672 1.00 90.00 84 ARG A C 1
ATOM 659 O O . ARG A 1 84 ? 16.923 -10.950 7.393 1.00 90.00 84 ARG A O 1
ATOM 666 N N . PRO A 1 85 ? 15.643 -11.986 8.943 1.00 93.12 85 PRO A N 1
ATOM 667 C CA . PRO A 1 85 ? 14.556 -12.868 9.388 1.00 93.12 85 PRO A CA 1
ATOM 668 C C . PRO A 1 85 ? 13.190 -12.404 8.871 1.00 93.12 85 PRO A C 1
ATOM 670 O O . PRO A 1 85 ? 12.995 -11.216 8.650 1.00 93.12 85 PRO A O 1
ATOM 673 N N . THR A 1 86 ? 12.288 -13.361 8.656 1.00 95.00 86 THR A N 1
ATOM 674 C CA . THR A 1 86 ? 10.921 -13.111 8.184 1.00 95.00 86 THR A CA 1
ATOM 675 C C . THR A 1 86 ? 10.139 -12.278 9.189 1.00 95.00 86 THR A C 1
ATOM 677 O O . THR A 1 86 ? 10.288 -12.483 10.394 1.00 95.00 86 THR A O 1
ATOM 680 N N . ARG A 1 87 ? 9.294 -11.377 8.686 1.00 97.25 87 ARG A N 1
ATOM 681 C CA . ARG A 1 87 ? 8.429 -10.511 9.493 1.00 97.25 87 ARG A CA 1
ATOM 682 C C . ARG A 1 87 ? 6.979 -10.634 9.049 1.00 97.25 87 ARG A C 1
ATOM 684 O O . ARG A 1 87 ? 6.713 -10.916 7.880 1.00 97.25 87 ARG A O 1
ATOM 691 N N . TYR A 1 88 ? 6.057 -10.383 9.971 1.00 97.69 88 TYR A N 1
ATOM 692 C CA . TYR A 1 88 ? 4.618 -10.504 9.745 1.00 97.69 88 TYR A CA 1
ATOM 693 C C . TYR A 1 88 ? 3.890 -9.167 9.946 1.00 97.69 88 TYR A C 1
ATOM 695 O O . TYR A 1 88 ? 4.252 -8.401 10.842 1.00 97.69 88 TYR A O 1
ATOM 703 N N . PRO A 1 89 ? 2.821 -8.886 9.177 1.00 98.00 89 PRO A N 1
ATOM 704 C CA . PRO A 1 89 ? 1.962 -7.719 9.386 1.00 98.00 89 PRO A CA 1
ATOM 705 C C . PRO A 1 89 ? 1.481 -7.548 10.836 1.00 98.00 89 PRO A C 1
ATOM 707 O O . PRO A 1 89 ? 1.495 -6.436 11.364 1.00 98.00 89 PRO A O 1
ATOM 710 N N . SER A 1 90 ? 1.137 -8.649 11.514 1.00 97.75 90 SER A N 1
ATOM 711 C CA . SER A 1 90 ? 0.692 -8.677 12.914 1.00 97.75 90 SER A CA 1
ATOM 712 C C . SER A 1 90 ? 1.720 -8.154 13.919 1.00 97.75 90 SER A C 1
ATOM 714 O O . SER A 1 90 ? 1.363 -7.868 15.058 1.00 97.75 90 SER A O 1
ATOM 716 N N . GLU A 1 91 ? 2.990 -8.061 13.526 1.00 96.38 91 GLU A N 1
ATOM 717 C CA . GLU A 1 91 ? 4.086 -7.567 14.366 1.00 96.38 91 GLU A CA 1
ATOM 718 C C . GLU A 1 91 ? 4.297 -6.052 14.221 1.00 96.38 91 GLU A C 1
ATOM 720 O O . GLU A 1 91 ? 5.124 -5.470 14.920 1.00 96.38 91 GLU A O 1
ATOM 725 N N . THR A 1 92 ? 3.567 -5.398 13.315 1.00 96.81 92 THR A N 1
ATOM 726 C CA . THR A 1 92 ? 3.692 -3.960 13.062 1.00 96.81 92 THR A CA 1
ATOM 727 C C . THR A 1 92 ? 2.708 -3.140 13.897 1.00 96.81 92 THR A C 1
ATOM 729 O O . THR A 1 92 ? 1.777 -3.667 14.504 1.00 96.81 92 THR A O 1
ATOM 732 N N . ALA A 1 93 ? 2.861 -1.814 13.891 1.00 95.62 93 ALA A N 1
ATOM 733 C CA . ALA A 1 93 ? 1.866 -0.902 14.458 1.00 95.62 93 ALA A CA 1
ATOM 734 C C . ALA A 1 93 ? 0.605 -0.739 13.574 1.00 95.62 93 ALA A C 1
ATOM 736 O O . ALA A 1 93 ? -0.281 0.049 13.915 1.00 95.62 93 ALA A O 1
ATOM 737 N N . ALA A 1 94 ? 0.529 -1.449 12.443 1.00 95.00 94 ALA A N 1
ATOM 738 C CA . ALA A 1 94 ? -0.665 -1.628 11.619 1.00 95.00 94 ALA A CA 1
ATOM 739 C C . ALA A 1 94 ? -0.942 -3.131 11.430 1.00 95.00 94 ALA A C 1
ATOM 741 O O . ALA A 1 94 ? -0.700 -3.679 10.359 1.00 95.00 94 ALA A O 1
ATOM 742 N N . PRO A 1 95 ? -1.344 -3.850 12.492 1.00 95.12 95 PRO A N 1
ATOM 743 C CA . PRO A 1 95 ? -1.685 -5.255 12.350 1.00 95.12 95 PRO A CA 1
ATOM 744 C C . PRO A 1 95 ? -2.992 -5.403 11.552 1.00 95.12 95 PRO A C 1
ATOM 746 O O . PRO A 1 95 ? -3.896 -4.579 11.716 1.00 95.12 95 PRO A O 1
ATOM 749 N N . PRO A 1 96 ? -3.153 -6.489 10.773 1.00 95.25 96 PRO A N 1
ATOM 750 C CA . PRO A 1 96 ? -4.404 -6.785 10.091 1.00 95.25 96 PRO A CA 1
ATOM 751 C C . PRO A 1 96 ? -5.625 -6.763 11.028 1.00 95.25 96 PRO A C 1
ATOM 753 O O . PRO A 1 96 ? -5.550 -7.194 12.178 1.00 95.25 96 PRO A O 1
ATOM 756 N N . ARG A 1 97 ? -6.809 -6.352 10.567 1.00 91.50 97 ARG A N 1
ATOM 757 C CA . ARG A 1 97 ? -7.140 -5.932 9.196 1.00 91.50 97 ARG A CA 1
ATOM 758 C C . ARG A 1 97 ? -6.960 -4.428 8.995 1.00 91.50 97 ARG A C 1
ATOM 760 O O . ARG A 1 97 ? -7.485 -3.647 9.783 1.00 91.50 97 ARG A O 1
ATOM 767 N N . ASP A 1 98 ? -6.345 -4.059 7.877 1.00 89.94 98 ASP A N 1
ATOM 768 C CA . ASP A 1 98 ? -6.222 -2.678 7.412 1.00 89.94 98 ASP A CA 1
ATOM 769 C C . ASP A 1 98 ? -6.932 -2.480 6.073 1.00 89.94 98 ASP A C 1
ATOM 771 O O . ASP A 1 98 ? -7.055 -3.403 5.264 1.00 89.94 98 ASP A O 1
ATOM 775 N N . ASP A 1 99 ? -7.385 -1.254 5.834 1.00 86.69 99 ASP A N 1
ATOM 776 C CA . ASP A 1 99 ? -8.172 -0.873 4.662 1.00 86.69 99 ASP A CA 1
ATOM 777 C C . ASP A 1 99 ? -7.635 0.389 3.966 1.00 86.69 99 ASP A C 1
ATOM 779 O O . ASP A 1 99 ? -8.255 0.880 3.024 1.00 86.69 99 ASP A O 1
ATOM 783 N N . ARG A 1 100 ? -6.508 0.961 4.416 1.00 92.31 100 ARG A N 1
ATOM 784 C CA . ARG A 1 100 ? -6.008 2.255 3.918 1.00 92.31 100 ARG A CA 1
ATOM 785 C C . ARG A 1 100 ? -4.529 2.197 3.586 1.00 92.31 100 ARG A C 1
ATOM 787 O O . ARG A 1 100 ? -3.687 2.007 4.463 1.00 92.31 100 ARG A O 1
ATOM 794 N N . LEU A 1 101 ? -4.228 2.429 2.313 1.00 94.38 101 LEU A N 1
ATOM 795 C CA . LEU A 1 101 ? -2.871 2.481 1.781 1.00 94.38 101 LEU A CA 1
ATOM 796 C C . LEU A 1 101 ? -2.554 3.903 1.333 1.00 94.38 101 LEU A C 1
ATOM 798 O O . LEU A 1 101 ? -3.343 4.507 0.614 1.00 94.38 101 LEU A O 1
ATOM 802 N N . ILE A 1 102 ? -1.399 4.433 1.721 1.00 92.06 102 ILE A N 1
ATOM 803 C CA . ILE A 1 102 ? -0.915 5.732 1.243 1.00 92.06 102 ILE A CA 1
ATOM 804 C C . ILE A 1 102 ? 0.311 5.504 0.371 1.00 92.06 102 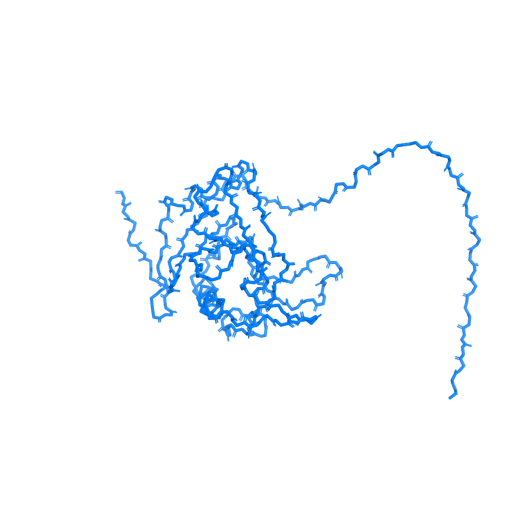ILE A C 1
ATOM 806 O O . ILE A 1 102 ? 1.336 5.040 0.859 1.00 92.06 102 ILE A O 1
ATOM 810 N N . THR A 1 103 ? 0.234 5.850 -0.907 1.00 90.69 103 THR A N 1
ATOM 811 C CA . THR A 1 103 ? 1.335 5.689 -1.862 1.00 90.69 103 THR A CA 1
ATOM 812 C C . THR A 1 103 ? 2.147 6.980 -1.930 1.00 90.69 103 THR A C 1
ATOM 814 O O . THR A 1 103 ? 1.570 8.049 -2.148 1.00 90.69 103 THR A O 1
ATOM 817 N N . HIS A 1 104 ? 3.472 6.900 -1.781 1.00 82.06 104 HIS A N 1
ATOM 818 C CA . HIS A 1 104 ? 4.354 8.084 -1.746 1.00 82.06 104 HIS A CA 1
ATOM 819 C C . HIS A 1 104 ? 5.018 8.406 -3.081 1.00 82.06 104 HIS A C 1
ATOM 821 O O . HIS A 1 104 ? 5.446 9.538 -3.291 1.00 82.06 104 HIS A O 1
ATOM 827 N N . ILE A 1 105 ? 5.130 7.412 -3.955 1.00 82.44 105 ILE A N 1
ATOM 828 C CA . ILE A 1 105 ? 5.805 7.505 -5.246 1.00 82.44 105 ILE A CA 1
ATOM 829 C C . ILE A 1 105 ? 5.342 6.352 -6.145 1.00 82.44 105 ILE A C 1
ATOM 831 O O . ILE A 1 105 ? 4.944 5.298 -5.638 1.00 82.44 105 ILE A O 1
ATOM 835 N N . LEU A 1 106 ? 5.427 6.555 -7.461 1.00 83.38 106 LEU A N 1
ATOM 836 C CA . LEU A 1 106 ? 5.234 5.514 -8.474 1.00 83.38 106 LEU A CA 1
ATOM 837 C C . LEU A 1 106 ? 6.190 4.334 -8.260 1.00 83.38 106 LEU A C 1
ATOM 839 O O . LEU A 1 106 ? 7.210 4.441 -7.571 1.00 83.38 106 LEU A O 1
ATOM 843 N N . CYS A 1 107 ? 5.899 3.214 -8.923 1.00 89.25 107 CYS A N 1
ATOM 844 C CA . CYS A 1 107 ? 6.839 2.102 -9.025 1.00 89.25 107 CYS A CA 1
ATOM 845 C C . CYS A 1 107 ? 8.215 2.592 -9.523 1.00 89.25 107 CYS A C 1
ATOM 847 O O . CYS A 1 107 ? 8.341 3.084 -10.645 1.00 89.25 107 CYS A O 1
ATOM 849 N N . HIS A 1 108 ? 9.250 2.450 -8.696 1.00 88.81 108 HIS A N 1
ATOM 850 C CA . HIS A 1 108 ? 10.572 3.026 -8.939 1.00 88.81 108 HIS A CA 1
ATOM 851 C C . HIS A 1 108 ? 11.685 2.112 -8.426 1.00 88.81 108 HIS A C 1
ATOM 853 O O . HIS A 1 108 ? 11.461 1.218 -7.612 1.00 88.81 108 HIS A O 1
ATOM 859 N N . VAL A 1 109 ? 12.906 2.357 -8.899 1.00 89.81 109 VAL A N 1
ATOM 860 C CA . VAL A 1 109 ? 14.136 1.849 -8.278 1.00 89.81 109 VAL A CA 1
ATOM 861 C C . VAL A 1 109 ? 14.699 2.963 -7.404 1.00 89.81 109 VAL A C 1
ATOM 863 O O . VAL A 1 109 ? 14.678 4.129 -7.806 1.00 89.81 109 VAL A O 1
ATOM 866 N N . SER A 1 110 ? 15.200 2.624 -6.215 1.00 84.62 110 SER A N 1
ATOM 867 C CA . SER A 1 110 ? 15.807 3.617 -5.330 1.00 84.62 110 SER A CA 1
ATOM 868 C C . SER A 1 110 ? 16.973 4.323 -6.024 1.00 84.62 110 SER A C 1
ATOM 870 O O . SER A 1 110 ? 17.891 3.683 -6.534 1.00 84.62 110 SER A O 1
ATOM 872 N N . THR A 1 111 ? 16.969 5.654 -5.982 1.00 84.62 111 THR A N 1
ATOM 873 C CA . THR A 1 111 ? 18.082 6.480 -6.470 1.00 84.62 111 THR A CA 1
ATOM 874 C C . THR A 1 111 ? 19.224 6.578 -5.459 1.00 84.62 111 THR A C 1
ATOM 876 O O . THR A 1 111 ? 20.305 7.050 -5.799 1.00 84.62 111 THR A O 1
ATOM 879 N N . ASP A 1 112 ? 19.000 6.163 -4.209 1.00 80.69 112 ASP A N 1
ATOM 880 C CA . ASP A 1 112 ? 20.057 6.063 -3.206 1.00 80.69 112 ASP A CA 1
ATOM 881 C C . ASP A 1 112 ? 20.988 4.888 -3.556 1.00 80.69 112 ASP A C 1
ATOM 883 O O . ASP A 1 112 ? 20.513 3.745 -3.599 1.00 80.69 112 ASP A O 1
ATOM 887 N N . PRO A 1 113 ? 22.300 5.125 -3.756 1.00 83.38 113 PRO A N 1
ATOM 888 C CA . PRO A 1 113 ? 23.259 4.079 -4.108 1.00 83.38 113 PRO A CA 1
ATOM 889 C C . PRO A 1 113 ? 23.272 2.891 -3.142 1.00 83.38 113 PRO A C 1
ATOM 891 O O . PRO A 1 113 ? 23.572 1.772 -3.550 1.00 83.38 113 PRO A O 1
ATOM 894 N N . ARG A 1 114 ? 22.909 3.103 -1.870 1.00 83.31 114 ARG A N 1
ATOM 895 C CA . ARG A 1 114 ? 22.845 2.046 -0.847 1.00 83.31 114 ARG A CA 1
ATOM 896 C C . ARG A 1 114 ? 21.752 1.015 -1.123 1.00 83.31 114 ARG A C 1
ATOM 898 O O . ARG A 1 114 ? 21.848 -0.112 -0.648 1.00 83.31 114 ARG A O 1
ATOM 905 N N . TYR A 1 115 ? 20.726 1.403 -1.874 1.00 82.88 115 TYR A N 1
ATOM 906 C CA . TYR A 1 115 ? 19.551 0.586 -2.168 1.00 82.88 115 TYR A CA 1
ATOM 907 C C . TYR A 1 115 ? 19.333 0.397 -3.674 1.00 82.88 115 TYR A C 1
ATOM 909 O O . TYR A 1 115 ? 18.297 -0.118 -4.080 1.00 82.88 115 TYR A O 1
ATOM 917 N N . ALA A 1 116 ? 20.307 0.770 -4.509 1.00 80.69 116 ALA A N 1
ATOM 918 C CA . ALA A 1 116 ? 20.210 0.674 -5.967 1.00 80.69 116 ALA A CA 1
ATOM 919 C C . ALA A 1 116 ? 20.049 -0.771 -6.480 1.00 80.69 116 ALA A C 1
ATOM 921 O O . ALA A 1 116 ? 19.590 -0.985 -7.598 1.00 80.69 116 ALA A O 1
ATOM 922 N N . SER A 1 117 ? 20.414 -1.770 -5.669 1.00 84.75 117 SER A N 1
ATOM 923 C CA . SER A 1 117 ? 20.212 -3.190 -5.972 1.00 84.75 117 SER A CA 1
ATOM 924 C C . SER A 1 117 ? 18.799 -3.692 -5.669 1.00 84.75 117 SER A C 1
ATOM 926 O O . SER A 1 117 ? 18.475 -4.829 -6.018 1.00 84.75 117 SER A O 1
ATOM 928 N N . GLN A 1 118 ? 17.957 -2.890 -5.009 1.00 86.44 118 GLN A N 1
ATOM 929 C CA . GLN A 1 118 ? 16.581 -3.287 -4.746 1.00 86.44 118 GLN A CA 1
ATOM 930 C C . GLN A 1 118 ? 15.790 -3.307 -6.059 1.00 86.44 118 GLN A C 1
ATOM 932 O O . GLN A 1 118 ? 15.893 -2.367 -6.852 1.00 86.44 118 GLN A O 1
ATOM 937 N N . PRO A 1 119 ? 14.982 -4.355 -6.301 1.00 91.62 119 PRO A N 1
ATOM 938 C CA . PRO A 1 119 ? 14.115 -4.384 -7.467 1.00 91.62 119 PRO A CA 1
ATOM 939 C C . PRO A 1 119 ? 13.110 -3.229 -7.416 1.00 91.62 119 PRO A C 1
ATOM 941 O O . PRO A 1 119 ? 12.825 -2.677 -6.347 1.00 91.62 119 PRO A O 1
ATOM 944 N N . ALA A 1 120 ? 12.569 -2.867 -8.581 1.00 94.69 120 ALA A N 1
ATOM 945 C CA . ALA A 1 120 ? 11.572 -1.809 -8.663 1.00 94.69 120 ALA A CA 1
ATOM 946 C C . ALA A 1 120 ? 10.352 -2.136 -7.787 1.00 94.69 120 ALA A C 1
ATOM 948 O O . ALA A 1 120 ? 9.891 -3.281 -7.767 1.00 94.69 120 ALA A O 1
ATOM 949 N N . HIS A 1 121 ? 9.856 -1.140 -7.058 1.00 95.19 121 HIS A N 1
ATOM 950 C CA . HIS A 1 121 ? 8.797 -1.305 -6.068 1.00 95.19 121 HIS A CA 1
ATOM 951 C C . HIS A 1 121 ? 7.954 -0.045 -5.904 1.00 95.19 121 HIS A C 1
ATOM 953 O O . HIS A 1 121 ? 8.364 1.058 -6.264 1.00 95.19 121 HIS A O 1
ATOM 959 N N . ILE A 1 122 ? 6.771 -0.229 -5.326 1.00 94.56 122 ILE A N 1
ATOM 960 C CA . ILE A 1 122 ? 5.885 0.844 -4.884 1.00 94.56 122 ILE A CA 1
ATOM 961 C C . ILE A 1 122 ? 6.087 1.002 -3.377 1.00 94.56 122 ILE A C 1
ATOM 963 O O . ILE A 1 122 ? 5.949 0.030 -2.631 1.00 94.56 122 ILE A O 1
ATOM 967 N N . THR A 1 123 ? 6.412 2.211 -2.922 1.00 93.69 123 THR A N 1
ATOM 968 C CA . THR A 1 123 ? 6.528 2.499 -1.487 1.00 93.69 123 THR A CA 1
ATOM 969 C C . THR A 1 123 ? 5.205 3.021 -0.966 1.00 93.69 123 THR A C 1
ATOM 971 O O . THR A 1 123 ? 4.734 4.093 -1.367 1.00 93.69 123 THR A O 1
ATOM 974 N N . ILE A 1 124 ? 4.629 2.264 -0.040 1.00 95.12 124 ILE A N 1
ATOM 975 C CA . ILE A 1 124 ? 3.361 2.588 0.596 1.00 95.12 124 ILE A CA 1
ATOM 976 C C . ILE A 1 124 ? 3.518 2.668 2.106 1.00 95.12 124 ILE A C 1
ATOM 978 O O . ILE A 1 124 ? 4.393 2.038 2.693 1.00 95.12 124 ILE A O 1
ATOM 982 N N . ASP A 1 125 ? 2.622 3.405 2.735 1.00 95.38 125 ASP A N 1
ATOM 983 C CA . ASP A 1 125 ? 2.379 3.306 4.160 1.00 95.38 125 ASP A CA 1
ATOM 984 C C . ASP A 1 125 ? 1.017 2.641 4.401 1.00 95.38 125 ASP A C 1
ATOM 986 O O . ASP A 1 125 ? 0.037 2.957 3.721 1.00 95.38 125 ASP A O 1
ATOM 990 N N . VAL A 1 126 ? 0.962 1.735 5.378 1.00 96.88 126 VAL A N 1
ATOM 991 C CA . VAL A 1 126 ? -0.269 1.060 5.808 1.00 96.88 126 VAL A CA 1
ATOM 992 C C . VAL A 1 126 ? -0.823 1.772 7.037 1.00 96.88 126 VAL A C 1
ATOM 994 O O . VAL A 1 126 ? -0.118 1.980 8.035 1.00 96.88 126 VAL A O 1
ATOM 997 N N . CYS A 1 127 ? -2.088 2.172 6.954 1.00 94.69 127 CYS A N 1
ATOM 998 C CA . CYS A 1 127 ? -2.791 2.883 8.009 1.00 94.69 127 CYS A CA 1
ATOM 999 C C . CYS A 1 127 ? -3.947 2.047 8.547 1.00 94.69 127 CYS A C 1
ATOM 1001 O O . CYS A 1 127 ? -4.861 1.700 7.802 1.00 94.69 127 CYS A O 1
ATOM 1003 N N . THR A 1 128 ? -3.966 1.874 9.866 1.00 92.44 128 THR A N 1
ATOM 1004 C CA . THR A 1 128 ? -5.171 1.436 10.570 1.00 92.44 128 THR A CA 1
ATOM 1005 C C . THR A 1 128 ? -6.241 2.518 10.497 1.00 92.44 128 THR A C 1
ATOM 1007 O O . THR A 1 128 ? -5.952 3.711 10.321 1.00 92.44 128 THR A O 1
ATOM 1010 N N . GLU A 1 129 ? -7.496 2.135 10.725 1.00 90.12 129 GLU A N 1
ATOM 1011 C CA . GLU A 1 129 ? -8.581 3.103 10.868 1.00 90.12 129 GLU A CA 1
ATOM 1012 C C . GLU A 1 129 ? -8.290 4.120 11.987 1.00 90.12 129 GLU A C 1
ATOM 1014 O O . GLU A 1 129 ? -8.482 5.327 11.801 1.00 90.12 129 GLU A O 1
ATOM 1019 N N . GLN A 1 130 ? -7.759 3.654 13.123 1.00 92.19 130 GLN A N 1
ATOM 1020 C CA . GLN A 1 130 ? -7.362 4.514 14.237 1.00 92.19 130 GLN A CA 1
ATOM 1021 C C . GLN A 1 130 ? -6.281 5.515 13.814 1.00 92.19 130 GLN A C 1
ATOM 1023 O O . GLN A 1 130 ? -6.386 6.703 14.124 1.00 92.19 130 GLN A O 1
ATOM 1028 N N . GLY A 1 131 ? -5.254 5.057 13.096 1.00 91.75 131 GLY A N 1
ATOM 1029 C CA . GLY A 1 131 ? -4.171 5.916 12.633 1.00 91.75 131 GLY A CA 1
ATOM 1030 C C . GLY A 1 131 ? -4.606 6.932 11.605 1.00 91.75 131 GLY A C 1
ATOM 1031 O O . GLY A 1 131 ? -4.215 8.100 11.669 1.00 91.75 131 GLY A O 1
ATOM 1032 N N . TRP A 1 132 ? -5.519 6.536 10.733 1.00 88.50 132 TRP A N 1
ATOM 1033 C CA . TRP A 1 132 ? -6.124 7.452 9.791 1.00 88.50 132 TRP A CA 1
ATOM 1034 C C . TRP A 1 132 ? -7.015 8.504 10.453 1.00 88.50 132 TRP A C 1
ATOM 1036 O O . TRP A 1 132 ? -7.060 9.632 9.968 1.00 88.50 132 TRP A O 1
ATOM 1046 N N . ASN A 1 133 ? -7.732 8.166 11.525 1.00 88.88 133 ASN A N 1
ATOM 1047 C CA . ASN A 1 133 ? -8.642 9.088 12.213 1.00 88.88 133 ASN A CA 1
ATOM 1048 C C . ASN A 1 133 ? -7.948 9.946 13.287 1.00 88.88 133 ASN A C 1
ATOM 1050 O O . ASN A 1 133 ? -8.554 10.878 13.815 1.00 88.88 133 ASN A O 1
ATOM 1054 N N . ALA A 1 134 ? -6.682 9.666 13.600 1.00 90.50 134 ALA A N 1
ATOM 1055 C CA . ALA A 1 134 ? -5.896 10.429 14.560 1.00 90.50 134 ALA A CA 1
ATOM 1056 C C . ALA A 1 134 ? -5.509 11.832 14.050 1.00 90.50 134 ALA A C 1
ATOM 1058 O O . ALA A 1 134 ? -5.488 12.108 12.850 1.00 90.50 134 ALA A O 1
ATOM 1059 N N . ASN A 1 135 ? -5.138 12.717 14.981 1.00 87.12 135 ASN A N 1
ATOM 1060 C CA . ASN A 1 135 ? -4.565 14.029 14.683 1.00 87.12 135 ASN A CA 1
ATOM 1061 C C . ASN A 1 135 ? -3.294 14.265 15.530 1.00 87.12 135 ASN A C 1
ATOM 1063 O O . ASN A 1 135 ? -3.415 14.465 16.738 1.00 87.12 135 ASN A O 1
ATOM 1067 N N . PRO A 1 136 ? -2.085 14.263 14.936 1.00 88.44 136 PRO A N 1
ATOM 1068 C CA . PRO A 1 136 ? -1.811 14.004 13.521 1.00 88.44 136 PRO A CA 1
ATOM 1069 C C . PRO A 1 136 ? -2.170 12.566 13.113 1.00 88.44 136 PRO A C 1
ATOM 1071 O O . PRO A 1 136 ? -2.080 11.643 13.925 1.00 88.44 136 PRO A O 1
ATOM 1074 N N . GLN A 1 137 ? -2.552 12.385 11.846 1.00 90.69 137 GLN A N 1
ATOM 1075 C CA . GLN A 1 137 ? -2.742 11.055 11.261 1.00 90.69 137 GLN A CA 1
ATOM 1076 C C . GLN A 1 137 ? -1.419 10.284 11.295 1.00 90.69 137 GLN A C 1
ATOM 1078 O O . GLN A 1 137 ? -0.347 10.896 11.256 1.00 90.69 137 GLN A O 1
ATOM 1083 N N . TRP A 1 138 ? -1.475 8.959 11.348 1.00 92.62 138 TRP A N 1
ATOM 1084 C CA . TRP A 1 138 ? -0.281 8.122 11.368 1.00 92.62 138 TRP A CA 1
ATOM 1085 C C . TRP A 1 138 ? -0.445 6.818 10.589 1.00 92.62 138 TRP A C 1
ATOM 1087 O O . TRP A 1 138 ? -1.554 6.306 10.439 1.00 92.62 138 TRP A O 1
ATOM 1097 N N . SER A 1 139 ? 0.677 6.281 10.112 1.00 94.38 139 SER A N 1
ATOM 1098 C CA . SER A 1 139 ? 0.796 4.910 9.608 1.00 94.38 139 SER A CA 1
ATOM 1099 C C . SER A 1 139 ? 1.482 4.011 10.618 1.00 94.38 139 SER A C 1
ATOM 1101 O O . SER A 1 139 ? 2.263 4.480 11.451 1.00 94.38 139 SER A O 1
ATOM 1103 N N . GLY A 1 140 ? 1.146 2.727 10.572 1.00 95.38 140 GLY A N 1
ATOM 1104 C CA . GLY A 1 140 ? 1.739 1.715 11.440 1.00 95.38 140 GLY A CA 1
ATOM 1105 C C . GLY A 1 140 ? 2.830 0.891 10.760 1.00 95.38 140 GLY A C 1
ATOM 1106 O O . GLY A 1 140 ? 3.619 0.248 11.446 1.00 95.38 140 GLY A O 1
ATOM 1107 N N . ALA A 1 141 ? 2.915 0.951 9.430 1.00 96.75 141 ALA A N 1
ATOM 1108 C CA . ALA A 1 141 ? 3.994 0.346 8.668 1.00 96.75 141 ALA A CA 1
ATOM 1109 C C . ALA A 1 141 ? 4.307 1.149 7.400 1.00 96.75 141 ALA A C 1
ATOM 1111 O O . ALA A 1 141 ? 3.438 1.821 6.845 1.00 96.75 141 ALA A O 1
ATOM 1112 N N . SER A 1 142 ? 5.549 1.037 6.935 1.00 95.62 142 SER A N 1
ATOM 1113 C CA . SER A 1 142 ? 6.003 1.453 5.609 1.00 95.62 142 SER A CA 1
ATOM 1114 C C . SER A 1 142 ? 6.513 0.219 4.879 1.00 95.62 142 SER A C 1
ATOM 1116 O O . SER A 1 142 ? 7.323 -0.528 5.434 1.00 95.62 142 SER A O 1
ATOM 1118 N N . VAL A 1 143 ? 6.026 -0.017 3.668 1.00 96.50 143 VAL A N 1
ATOM 1119 C CA . VAL A 1 143 ? 6.161 -1.282 2.946 1.00 96.50 143 VAL A CA 1
ATOM 1120 C C . VAL A 1 143 ? 6.628 -1.013 1.521 1.00 96.50 143 VAL A C 1
ATOM 1122 O O . VAL A 1 143 ? 6.154 -0.092 0.856 1.00 96.50 143 VAL A O 1
ATOM 1125 N N . HIS A 1 144 ? 7.553 -1.840 1.043 1.00 96.38 144 HIS A N 1
ATOM 1126 C CA . HIS A 1 144 ? 7.902 -1.923 -0.369 1.00 96.38 144 HIS A CA 1
ATOM 1127 C C . HIS A 1 144 ? 7.100 -3.058 -1.001 1.00 96.38 144 HIS A C 1
ATOM 1129 O O . HIS A 1 144 ? 7.259 -4.218 -0.621 1.00 96.38 144 HIS A O 1
ATOM 1135 N N . VAL A 1 145 ? 6.236 -2.728 -1.956 1.00 97.56 145 VAL A N 1
ATOM 1136 C CA . VAL A 1 145 ? 5.431 -3.697 -2.706 1.00 97.56 145 VAL A CA 1
ATOM 1137 C C . VAL A 1 145 ? 6.098 -3.958 -4.049 1.00 97.56 145 VAL A C 1
ATOM 1139 O O . VAL A 1 145 ? 6.311 -3.034 -4.835 1.00 97.56 145 VAL A O 1
ATOM 1142 N N . TYR A 1 146 ? 6.429 -5.219 -4.316 1.00 97.31 146 TYR A N 1
ATOM 1143 C CA . TYR A 1 146 ? 7.167 -5.637 -5.501 1.00 97.31 146 TYR A CA 1
ATOM 1144 C C . TYR A 1 146 ? 6.218 -6.227 -6.549 1.00 97.31 146 TYR A C 1
ATOM 1146 O O . TYR A 1 146 ? 5.647 -7.303 -6.334 1.00 97.31 146 TYR A O 1
ATOM 1154 N N . PRO A 1 147 ? 6.058 -5.575 -7.709 1.00 97.44 147 PRO A N 1
ATOM 1155 C CA . PRO A 1 147 ? 5.416 -6.196 -8.855 1.00 97.44 147 PRO A CA 1
ATOM 1156 C C . PRO A 1 147 ? 6.345 -7.213 -9.540 1.00 97.44 147 PRO A C 1
ATOM 1158 O O . PRO A 1 147 ? 7.577 -7.128 -9.468 1.00 97.44 147 PRO A O 1
ATOM 1161 N N . LYS A 1 148 ? 5.765 -8.177 -10.263 1.00 96.75 148 LYS A N 1
ATOM 1162 C CA . LYS A 1 148 ? 6.521 -9.181 -11.026 1.00 96.75 148 LYS A CA 1
ATOM 1163 C C . LYS A 1 148 ? 7.417 -8.492 -12.049 1.00 96.75 148 LYS A C 1
ATOM 1165 O O . LYS A 1 148 ? 6.982 -7.626 -12.801 1.00 96.75 148 LYS A O 1
ATOM 1170 N N . GLN A 1 149 ? 8.692 -8.884 -12.069 1.00 94.12 149 GLN A N 1
ATOM 1171 C CA . GLN A 1 149 ? 9.709 -8.312 -12.962 1.00 94.12 149 GLN A CA 1
ATOM 1172 C C . GLN A 1 149 ? 9.821 -6.773 -12.867 1.00 94.12 149 GLN A C 1
ATOM 1174 O O . GLN A 1 149 ? 10.227 -6.128 -13.832 1.00 94.12 149 GLN A O 1
ATOM 1179 N N . GLY A 1 150 ? 9.436 -6.179 -11.729 1.00 92.50 150 GLY A N 1
ATOM 1180 C CA . GLY A 1 150 ? 9.470 -4.730 -11.524 1.00 92.50 150 GLY A CA 1
ATOM 1181 C C . GLY A 1 150 ? 8.436 -3.945 -12.340 1.00 92.50 150 GLY A C 1
ATOM 1182 O O . GLY A 1 150 ? 8.619 -2.750 -12.552 1.00 92.50 150 GLY A O 1
ATOM 1183 N N . LYS A 1 151 ? 7.378 -4.601 -12.838 1.00 94.44 151 LYS A N 1
ATOM 1184 C CA . LYS A 1 151 ? 6.391 -4.004 -13.749 1.00 94.44 151 LYS A CA 1
ATOM 1185 C C . LYS A 1 151 ? 4.959 -4.226 -13.248 1.00 94.44 151 LYS A C 1
ATOM 1187 O O . LYS A 1 151 ? 4.514 -5.373 -13.259 1.00 94.44 151 LYS A O 1
ATOM 1192 N N . PRO A 1 152 ? 4.201 -3.174 -12.876 1.00 94.56 152 PRO A N 1
ATOM 1193 C CA . PRO A 1 152 ? 2.849 -3.336 -12.330 1.00 94.56 152 PRO A CA 1
ATOM 1194 C C . PRO A 1 152 ? 1.891 -4.161 -13.200 1.00 94.56 152 PRO A C 1
ATOM 1196 O O . PRO A 1 152 ? 1.168 -5.006 -12.684 1.00 94.56 152 PRO A O 1
ATOM 1199 N N . HIS A 1 153 ? 1.949 -4.018 -14.530 1.00 95.06 153 HIS A N 1
ATOM 1200 C CA . HIS A 1 153 ? 1.088 -4.775 -15.454 1.00 95.06 153 HIS A CA 1
ATOM 1201 C C . HIS A 1 153 ? 1.354 -6.291 -15.466 1.00 95.06 153 HIS A C 1
ATOM 1203 O O . HIS A 1 153 ? 0.564 -7.046 -16.024 1.00 95.06 153 HIS A O 1
ATOM 1209 N N . MET A 1 154 ? 2.452 -6.752 -14.859 1.00 96.06 154 MET A N 1
ATOM 1210 C CA . MET A 1 154 ? 2.748 -8.176 -14.685 1.00 96.06 154 MET A CA 1
ATOM 1211 C C . MET A 1 154 ? 2.122 -8.752 -13.401 1.00 96.06 154 MET A C 1
ATOM 1213 O O . MET A 1 154 ? 2.201 -9.960 -13.176 1.00 96.06 154 MET A O 1
ATOM 1217 N N . GLY A 1 155 ? 1.499 -7.917 -12.562 1.00 95.94 155 GLY A N 1
ATOM 1218 C CA . GLY A 1 155 ? 0.846 -8.302 -11.311 1.00 95.94 155 GLY A CA 1
ATOM 1219 C C . GLY A 1 155 ? 1.769 -8.290 -10.090 1.00 95.94 155 GLY A C 1
ATOM 1220 O O . GLY A 1 155 ? 2.959 -7.984 -10.175 1.00 95.94 155 GLY A O 1
ATOM 1221 N N . PHE A 1 156 ? 1.204 -8.617 -8.929 1.00 97.75 156 PHE A N 1
ATOM 1222 C CA . PHE A 1 156 ? 1.907 -8.646 -7.646 1.00 97.75 156 PHE A CA 1
ATOM 1223 C C . PHE A 1 156 ? 2.865 -9.845 -7.547 1.00 97.75 156 PHE A C 1
ATOM 1225 O O . PHE A 1 156 ? 2.534 -10.946 -7.992 1.00 97.75 156 PHE A O 1
ATOM 1232 N N . ALA A 1 157 ? 4.055 -9.636 -6.975 1.00 97.88 157 ALA A N 1
ATOM 1233 C CA . ALA A 1 157 ? 5.015 -10.703 -6.686 1.00 97.88 157 ALA A CA 1
ATOM 1234 C C . ALA A 1 157 ? 5.181 -10.938 -5.184 1.00 97.88 157 ALA A C 1
ATOM 1236 O O . ALA A 1 157 ? 5.096 -12.080 -4.740 1.00 97.88 157 ALA A O 1
ATOM 1237 N N . SER A 1 158 ? 5.463 -9.877 -4.424 1.00 97.75 158 SER A N 1
ATOM 1238 C CA . SER A 1 158 ? 5.769 -9.965 -2.996 1.00 97.75 158 SER A CA 1
ATOM 1239 C C . SER A 1 158 ? 5.805 -8.584 -2.329 1.00 97.75 158 SER A C 1
ATOM 1241 O O . SER A 1 158 ? 5.625 -7.561 -2.988 1.00 97.75 158 SER A O 1
ATOM 1243 N N . TYR A 1 159 ? 6.091 -8.524 -1.026 1.00 98.00 159 TYR A N 1
ATOM 1244 C CA . TYR A 1 159 ? 6.379 -7.273 -0.318 1.00 98.00 159 TYR A CA 1
ATOM 1245 C C . TYR A 1 159 ? 7.468 -7.449 0.741 1.00 98.00 159 TYR A C 1
ATOM 1247 O O . TYR A 1 159 ? 7.774 -8.566 1.158 1.00 98.00 159 TYR A O 1
ATOM 1255 N N . GLN A 1 160 ? 8.037 -6.326 1.175 1.00 97.00 160 GLN A N 1
ATOM 1256 C CA . GLN A 1 160 ? 8.968 -6.234 2.293 1.00 97.00 160 GLN A CA 1
ATOM 1257 C C . GLN A 1 160 ? 8.525 -5.124 3.244 1.00 97.00 160 GLN A C 1
ATOM 1259 O O . GLN A 1 160 ? 8.280 -3.993 2.819 1.00 97.00 160 GLN A O 1
ATOM 1264 N N . ILE A 1 161 ? 8.484 -5.420 4.539 1.00 96.88 161 ILE A N 1
ATOM 1265 C CA . ILE A 1 161 ? 8.232 -4.417 5.571 1.00 96.88 161 ILE A CA 1
ATOM 1266 C C . ILE A 1 161 ? 9.515 -3.592 5.727 1.00 96.88 161 ILE A C 1
ATOM 1268 O O . ILE A 1 161 ? 10.570 -4.105 6.096 1.00 96.88 161 ILE A O 1
ATOM 1272 N N . GLY A 1 162 ? 9.452 -2.297 5.432 1.00 91.31 162 GLY A N 1
ATOM 1273 C CA . GLY A 1 162 ? 10.573 -1.372 5.598 1.00 91.31 162 GLY A CA 1
ATOM 1274 C C . GLY A 1 162 ? 10.642 -0.829 7.024 1.00 91.31 162 GLY A C 1
ATOM 1275 O O . GLY A 1 162 ? 11.657 -0.960 7.705 1.00 91.31 162 GLY A O 1
ATOM 1276 N N . ARG A 1 163 ? 9.536 -0.248 7.498 1.00 88.88 163 ARG A N 1
ATOM 1277 C CA . ARG A 1 163 ? 9.364 0.253 8.873 1.00 88.88 163 ARG A CA 1
ATOM 1278 C C . ARG A 1 163 ? 8.062 -0.298 9.444 1.00 88.88 163 ARG A C 1
ATOM 1280 O O . ARG A 1 163 ? 7.107 -0.463 8.702 1.00 88.88 163 ARG A O 1
ATOM 1287 N N . ASP A 1 164 ? 8.024 -0.550 10.740 1.00 89.44 164 ASP A N 1
ATOM 1288 C CA . ASP A 1 164 ? 6.924 -1.221 11.456 1.00 89.44 164 ASP A CA 1
ATOM 1289 C C . ASP A 1 164 ? 6.437 -0.456 12.690 1.00 89.44 164 ASP A C 1
ATOM 1291 O O . ASP A 1 164 ? 5.627 -0.957 13.467 1.00 89.44 164 ASP A O 1
ATOM 1295 N N . TYR A 1 165 ? 6.938 0.760 12.884 1.00 88.50 165 TYR A N 1
ATOM 1296 C CA . TYR A 1 165 ? 6.553 1.626 13.985 1.00 88.50 165 TYR A CA 1
ATOM 1297 C C . TYR A 1 165 ? 5.663 2.768 13.506 1.00 88.50 165 TYR A C 1
ATOM 1299 O O . TYR A 1 165 ? 5.687 3.181 12.344 1.00 88.50 165 TYR A O 1
ATOM 1307 N N . LYS A 1 166 ? 4.925 3.338 14.462 1.00 91.50 166 LYS A N 1
ATOM 1308 C CA . LYS A 1 166 ? 4.042 4.480 14.243 1.00 91.50 166 LYS A CA 1
ATOM 1309 C C . LYS A 1 166 ? 4.802 5.675 13.650 1.00 91.50 166 LYS A C 1
ATOM 1311 O O . LYS A 1 166 ? 5.681 6.245 14.301 1.00 91.50 166 LYS A O 1
ATOM 1316 N N . ARG A 1 167 ? 4.395 6.124 12.461 1.00 90.06 167 ARG A N 1
ATOM 1317 C CA . ARG A 1 167 ? 4.901 7.339 11.806 1.00 90.06 167 ARG A CA 1
ATOM 1318 C C . ARG A 1 167 ? 3.792 8.371 11.673 1.00 90.06 167 ARG A C 1
ATOM 1320 O O . ARG A 1 167 ? 2.818 8.162 10.964 1.00 90.06 167 ARG A O 1
ATOM 1327 N N . GLU A 1 168 ? 3.965 9.515 12.322 1.00 91.75 168 GLU A N 1
ATOM 1328 C CA . GLU A 1 168 ? 2.992 10.608 12.268 1.00 91.75 168 GLU A CA 1
ATOM 1329 C C . GLU A 1 168 ? 3.215 11.539 11.073 1.00 91.75 168 GLU A C 1
ATOM 1331 O O . GLU A 1 168 ? 4.325 12.011 10.807 1.00 91.75 168 GLU A O 1
ATOM 1336 N N . TYR A 1 169 ? 2.124 11.895 10.406 1.00 88.19 169 TYR A N 1
ATOM 1337 C CA . TYR A 1 169 ? 2.095 12.847 9.307 1.00 88.19 169 TYR A CA 1
ATOM 1338 C C . TYR A 1 169 ? 1.886 14.266 9.828 1.00 88.19 169 TYR A C 1
ATOM 1340 O O . TYR A 1 169 ? 0.773 14.781 9.951 1.00 88.19 169 TYR A O 1
ATOM 1348 N N . ARG A 1 170 ? 2.998 14.917 10.169 1.00 85.81 170 ARG A N 1
ATOM 1349 C CA . ARG A 1 170 ? 2.985 16.272 10.742 1.00 85.81 170 ARG A CA 1
ATOM 1350 C C . ARG A 1 170 ? 3.076 17.390 9.703 1.00 85.81 170 ARG A C 1
ATOM 1352 O O . ARG A 1 170 ? 2.689 18.511 10.013 1.00 85.81 170 ARG A O 1
ATOM 1359 N N . SER A 1 171 ? 3.542 17.092 8.489 1.00 83.94 171 SER A N 1
ATOM 1360 C CA . SER A 1 171 ? 3.668 18.079 7.410 1.00 83.94 171 SER A CA 1
ATOM 1361 C C . SER A 1 171 ? 2.301 18.622 6.985 1.00 83.94 171 SER A C 1
ATOM 1363 O O . SER A 1 171 ? 1.405 17.846 6.652 1.00 83.94 171 SER A O 1
ATOM 1365 N N . ASN A 1 172 ? 2.156 19.951 6.944 1.00 81.75 172 ASN A N 1
ATOM 1366 C CA . ASN A 1 172 ? 0.932 20.612 6.476 1.00 81.75 172 ASN A CA 1
ATOM 1367 C C . ASN A 1 172 ? 0.590 20.237 5.031 1.00 81.75 172 ASN A C 1
ATOM 1369 O O . ASN A 1 172 ? -0.581 20.061 4.714 1.00 81.75 172 ASN A O 1
ATOM 1373 N N . VAL A 1 173 ? 1.609 20.057 4.186 1.00 76.38 173 VAL A N 1
ATOM 1374 C CA . VAL A 1 173 ? 1.431 19.622 2.795 1.00 76.38 173 VAL A CA 1
ATOM 1375 C C . VAL A 1 173 ? 0.809 18.229 2.757 1.00 76.38 173 VAL A C 1
ATOM 1377 O O . VAL A 1 173 ? -0.195 18.019 2.092 1.00 76.38 173 VAL A O 1
ATOM 1380 N N . PHE A 1 174 ? 1.336 17.298 3.553 1.00 77.44 174 PHE A N 1
ATOM 1381 C CA . PHE A 1 174 ? 0.814 15.933 3.612 1.00 77.44 174 PHE A CA 1
ATOM 1382 C C . PHE A 1 174 ? -0.618 15.890 4.153 1.00 77.44 174 PHE A C 1
ATOM 1384 O O . PHE A 1 174 ? -1.475 15.206 3.600 1.00 77.44 174 PHE A O 1
ATOM 1391 N N . LYS A 1 175 ? -0.902 16.671 5.203 1.00 79.06 175 LYS A N 1
ATOM 1392 C CA . LYS A 1 175 ? -2.259 16.821 5.747 1.00 79.06 175 LYS A CA 1
ATOM 1393 C C . LYS A 1 175 ? -3.231 17.358 4.695 1.00 79.06 175 LYS A C 1
ATOM 1395 O O . LYS A 1 175 ? -4.346 16.856 4.599 1.00 79.06 175 LYS A O 1
ATOM 1400 N N . ALA A 1 176 ? -2.811 18.341 3.898 1.00 77.50 176 ALA A N 1
ATOM 1401 C CA . ALA A 1 176 ? -3.621 18.883 2.813 1.00 77.50 176 ALA A CA 1
ATOM 1402 C C . ALA A 1 176 ? -3.866 17.846 1.703 1.00 77.50 176 ALA A C 1
ATOM 1404 O O . ALA A 1 176 ? -5.006 17.702 1.267 1.00 77.50 176 ALA A O 1
ATOM 1405 N N . SER A 1 177 ? -2.847 17.077 1.298 1.00 74.81 177 SER A N 1
ATOM 1406 C CA . SER A 1 177 ? -2.995 16.004 0.303 1.00 74.81 177 SER A CA 1
ATOM 1407 C C . SER A 1 177 ? -3.952 14.912 0.777 1.00 74.81 177 SER A C 1
ATOM 1409 O O . SER A 1 177 ? -4.853 14.529 0.037 1.00 74.81 177 SER A O 1
ATOM 1411 N N . LEU A 1 178 ? -3.831 14.460 2.030 1.00 76.38 178 LEU A N 1
ATOM 1412 C CA . LEU A 1 178 ? -4.756 13.474 2.594 1.00 76.38 178 LEU A CA 1
ATOM 1413 C C . LEU A 1 178 ? -6.186 14.017 2.703 1.00 76.38 178 LEU A C 1
ATOM 1415 O O . LEU A 1 178 ? -7.138 13.309 2.377 1.00 76.38 178 LEU A O 1
ATOM 1419 N N . ALA A 1 179 ? -6.356 15.272 3.128 1.00 77.62 179 ALA A N 1
ATOM 1420 C CA . ALA A 1 179 ? -7.669 15.912 3.169 1.00 77.62 179 ALA A CA 1
ATOM 1421 C C . ALA A 1 179 ? -8.292 16.023 1.768 1.00 77.62 179 ALA A C 1
ATOM 1423 O O . ALA A 1 179 ? -9.481 15.761 1.604 1.00 77.62 179 ALA A O 1
ATOM 1424 N N . ALA A 1 180 ? -7.494 16.348 0.749 1.00 72.25 180 ALA A N 1
ATOM 1425 C CA . ALA A 1 180 ? -7.950 16.395 -0.633 1.00 72.25 180 ALA A CA 1
ATOM 1426 C C . ALA A 1 180 ? -8.354 15.010 -1.146 1.00 72.25 180 ALA A C 1
ATOM 1428 O O . ALA A 1 180 ? -9.441 14.875 -1.703 1.00 72.25 180 ALA A O 1
ATOM 1429 N N . ALA A 1 181 ? -7.538 13.986 -0.890 1.00 69.44 181 ALA A N 1
ATOM 1430 C CA . ALA A 1 181 ? -7.814 12.614 -1.299 1.00 69.44 181 ALA A CA 1
ATOM 1431 C C . ALA A 1 181 ? -9.082 12.045 -0.626 1.00 69.44 181 ALA A C 1
ATOM 1433 O O . ALA A 1 181 ? -9.813 11.282 -1.247 1.00 69.44 181 ALA A O 1
ATOM 1434 N N . ARG A 1 182 ? -9.417 12.480 0.603 1.00 72.00 182 ARG A N 1
ATOM 1435 C CA . ARG A 1 182 ? -10.695 12.149 1.275 1.00 72.00 182 ARG A CA 1
ATOM 1436 C C . ARG A 1 182 ? -11.928 12.736 0.588 1.00 72.00 182 ARG A C 1
ATOM 1438 O O . ARG A 1 182 ? -12.996 12.137 0.642 1.00 72.00 182 ARG A O 1
ATOM 1445 N N . LEU A 1 183 ? -11.804 13.931 0.016 1.00 70.00 183 LEU A N 1
ATOM 1446 C CA . LEU A 1 183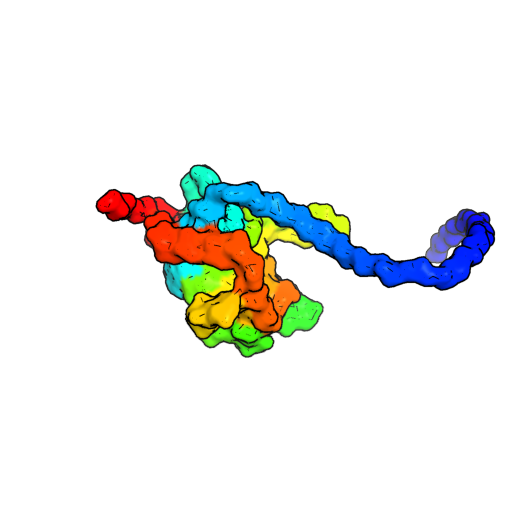 ? -12.918 14.648 -0.616 1.00 70.00 183 LEU A CA 1
ATOM 1447 C C . LEU A 1 183 ? -13.126 14.232 -2.077 1.00 70.00 183 LEU A C 1
ATOM 1449 O O . LEU A 1 183 ? -14.158 14.530 -2.672 1.00 70.00 183 LEU A O 1
ATOM 1453 N N . ARG A 1 184 ? -12.130 13.569 -2.664 1.00 61.09 184 ARG A N 1
ATOM 1454 C CA . ARG A 1 184 ? -12.013 13.287 -4.090 1.00 61.09 184 ARG A CA 1
ATOM 1455 C C . ARG A 1 184 ? -12.057 11.778 -4.332 1.00 61.09 184 ARG A C 1
ATOM 1457 O O . ARG A 1 184 ? -11.021 11.141 -4.498 1.00 61.09 184 ARG A O 1
ATOM 1464 N N . TYR A 1 185 ? -13.270 11.224 -4.364 1.00 58.28 185 TYR A N 1
ATOM 1465 C CA . TYR A 1 185 ? -13.509 9.863 -4.851 1.00 58.28 185 TYR A CA 1
ATOM 1466 C C . TYR A 1 185 ? -13.277 9.823 -6.359 1.00 58.28 185 TYR A C 1
ATOM 1468 O O . TYR A 1 185 ? -14.133 10.251 -7.134 1.00 58.28 185 TYR A O 1
ATOM 1476 N N . PHE A 1 186 ? -12.131 9.305 -6.782 1.00 66.06 186 PHE A N 1
ATOM 1477 C CA . PHE A 1 186 ? -11.867 9.054 -8.188 1.00 66.06 186 PHE A CA 1
ATOM 1478 C C . PHE A 1 186 ? -11.732 7.556 -8.374 1.00 66.06 186 PHE A C 1
ATOM 1480 O O . PHE A 1 186 ? -10.895 6.927 -7.755 1.00 66.06 186 PHE A O 1
ATOM 1487 N N . GLY A 1 187 ? -12.607 6.997 -9.200 1.00 67.50 187 GLY A N 1
ATOM 1488 C CA . GLY A 1 187 ? -12.559 5.611 -9.641 1.00 67.50 187 GLY A CA 1
ATOM 1489 C C . GLY A 1 187 ? -12.737 4.518 -8.576 1.00 67.50 187 GLY A C 1
ATOM 1490 O O . GLY A 1 187 ? -12.503 4.669 -7.376 1.00 67.50 187 GLY A O 1
ATOM 1491 N N . LYS A 1 188 ? -13.151 3.351 -9.051 1.00 82.75 188 LYS A N 1
ATOM 1492 C CA . LYS A 1 188 ? -13.130 2.097 -8.305 1.00 82.75 188 LYS A CA 1
ATOM 1493 C C . LYS A 1 188 ? -12.497 1.036 -9.186 1.00 82.75 188 LYS A C 1
ATOM 1495 O O . LYS A 1 188 ? -12.902 0.877 -10.334 1.00 82.75 188 LYS A O 1
ATOM 1500 N N . LEU A 1 189 ? -11.567 0.267 -8.638 1.00 83.69 189 LEU A N 1
ATOM 1501 C CA . LEU A 1 189 ? -11.176 -0.994 -9.241 1.00 83.69 189 LEU A CA 1
ATOM 1502 C C . LEU A 1 189 ? -12.299 -2.013 -8.987 1.00 83.69 189 LEU A C 1
ATOM 1504 O O . LEU A 1 189 ? -12.614 -2.355 -7.846 1.00 83.69 189 LEU A O 1
ATOM 1508 N N . ALA A 1 190 ? -12.967 -2.446 -10.051 1.00 79.81 190 ALA A N 1
ATOM 1509 C CA . ALA A 1 190 ? -14.037 -3.432 -10.001 1.00 79.81 190 ALA A CA 1
ATOM 1510 C C . ALA A 1 190 ? -13.721 -4.570 -10.971 1.00 79.81 190 ALA A C 1
ATOM 1512 O O . ALA A 1 190 ? -13.595 -4.354 -12.175 1.00 79.81 190 ALA A O 1
ATOM 1513 N N . ASN A 1 191 ? -13.601 -5.793 -10.444 1.00 81.56 191 ASN A N 1
ATOM 1514 C CA . ASN A 1 191 ? -13.233 -6.986 -11.217 1.00 81.56 191 ASN A CA 1
ATOM 1515 C C . ASN A 1 191 ? -11.939 -6.783 -12.032 1.00 81.56 191 ASN A C 1
ATOM 1517 O O . ASN A 1 191 ? -11.877 -7.126 -13.212 1.00 81.56 191 ASN A O 1
ATOM 1521 N N . GLY A 1 192 ? -10.932 -6.163 -11.407 1.00 79.38 192 GLY A N 1
ATOM 1522 C CA . GLY A 1 192 ? -9.631 -5.879 -12.014 1.00 79.38 192 GLY A CA 1
ATOM 1523 C C . GLY A 1 192 ? -9.611 -4.746 -13.043 1.00 79.38 192 GLY A C 1
ATOM 1524 O O . GLY A 1 192 ? -8.574 -4.533 -13.667 1.00 79.38 192 GLY A O 1
ATOM 1525 N N . ARG A 1 193 ? -10.722 -4.019 -13.227 1.00 82.44 193 ARG A N 1
ATOM 1526 C CA . ARG A 1 193 ? -10.819 -2.887 -14.158 1.00 82.44 193 ARG A CA 1
ATOM 1527 C C . ARG A 1 193 ? -11.091 -1.593 -13.424 1.00 82.44 193 ARG A C 1
ATOM 1529 O O . ARG A 1 193 ? -11.950 -1.557 -12.542 1.00 82.44 193 ARG A O 1
ATOM 1536 N N . LEU A 1 194 ? -10.381 -0.537 -13.793 1.00 82.19 194 LEU A N 1
ATOM 1537 C CA . LEU A 1 194 ? -10.640 0.786 -13.261 1.00 82.19 194 LEU A CA 1
ATOM 1538 C C . LEU A 1 194 ? -11.920 1.321 -13.908 1.00 82.19 194 LEU A C 1
ATOM 1540 O O . LEU A 1 194 ? -12.054 1.403 -15.127 1.00 82.19 194 LEU A O 1
ATOM 1544 N N . VAL A 1 195 ? -12.898 1.610 -13.061 1.00 82.31 195 VAL A N 1
ATOM 1545 C CA . VAL A 1 195 ? -14.171 2.207 -13.438 1.00 82.31 195 VAL A CA 1
ATOM 1546 C C . VAL A 1 195 ? -14.175 3.608 -12.869 1.00 82.31 195 VAL A C 1
ATOM 1548 O O . VAL A 1 195 ? -14.206 3.770 -11.649 1.00 82.31 195 VAL A O 1
ATOM 1551 N N . ASP A 1 196 ? -14.153 4.616 -13.733 1.00 70.94 196 ASP A N 1
ATOM 1552 C CA . ASP A 1 196 ? -14.325 5.996 -13.298 1.00 70.94 196 ASP A CA 1
ATOM 1553 C C . ASP A 1 196 ? -15.695 6.160 -12.630 1.00 70.94 196 ASP A C 1
ATOM 1555 O O . ASP A 1 196 ? -16.740 5.834 -13.200 1.00 70.94 196 ASP A O 1
ATOM 1559 N N . CYS A 1 197 ? -15.705 6.675 -11.402 1.00 56.38 197 CYS A N 1
ATOM 1560 C CA . CYS A 1 197 ? -16.948 7.104 -10.779 1.00 56.38 197 CYS A CA 1
ATOM 1561 C C . CYS A 1 197 ? -17.423 8.387 -11.480 1.00 56.38 197 CYS A C 1
ATOM 1563 O O . CYS A 1 197 ? -16.609 9.293 -11.690 1.00 56.38 197 CYS A O 1
ATOM 1565 N N . PRO A 1 198 ? -18.720 8.513 -11.818 1.00 48.25 198 PRO A N 1
ATOM 1566 C CA . PRO A 1 198 ? -19.242 9.767 -12.333 1.00 48.25 198 PRO A CA 1
ATOM 1567 C C . PRO A 1 198 ? -18.955 10.875 -11.318 1.00 48.25 198 PRO A C 1
ATOM 1569 O O . PRO A 1 198 ? -19.289 10.742 -10.139 1.00 48.25 198 PRO A O 1
ATOM 1572 N N . ARG A 1 199 ? -18.307 11.958 -11.770 1.00 44.53 199 ARG A N 1
ATOM 1573 C CA . ARG A 1 199 ? -18.125 13.169 -10.960 1.00 44.53 199 ARG A CA 1
ATOM 1574 C C . ARG A 1 199 ? -19.507 13.623 -10.496 1.00 44.53 199 ARG A C 1
ATOM 1576 O O . ARG A 1 199 ? -20.321 14.020 -11.325 1.00 44.53 199 ARG A O 1
ATOM 1583 N N . ILE A 1 200 ? -19.769 13.564 -9.193 1.00 38.94 200 ILE A N 1
ATOM 1584 C CA . ILE A 1 200 ? -20.878 14.314 -8.608 1.00 38.94 200 ILE A CA 1
ATOM 1585 C C . ILE A 1 200 ? -20.415 15.773 -8.642 1.00 38.94 200 ILE A C 1
ATOM 1587 O O . ILE A 1 200 ? -19.463 16.128 -7.947 1.00 38.94 200 ILE A O 1
ATOM 1591 N N . ILE A 1 201 ? -20.989 16.541 -9.572 1.00 37.72 201 ILE A N 1
ATOM 1592 C CA . ILE A 1 201 ? -20.727 17.974 -9.775 1.00 37.72 201 ILE A CA 1
ATOM 1593 C C . ILE A 1 201 ? -21.420 18.766 -8.669 1.00 37.72 201 ILE A C 1
ATOM 1595 O O . ILE A 1 201 ? -22.590 18.431 -8.377 1.00 37.72 201 ILE A O 1
#

Secondary structure (DSSP, 8-state):
----------PPPPPPPP---------------TT----EEEETTEEEEESS---SSHHHHHHHHHHHHHHHHHHHTTPPPS-SS---GGGSSSPSP--EEEE-SSSB---SGGGTTSPPBEEEEEE-HHHHHSSS-EESEEEEEEEGGG-GGG-EEEEEEEE-S-EE---HHHHHHHHHHHH-EEEEEETTEEEPPP---